Protein 5GVY (pdb70)

Secondary structure (DSSP, 8-state):
---EEEEEEE-S-SEEE--SSPEEEEEEEEEEESSSEEEEEEEEEETTS-EEEEEEES---SEEEEEE--SS--EEEEEEEEEEETTEEEEEEEEEEEETT--EEEEE---SEEEEEEB-TT-EEEEEEEEESSSEEEEEEEEE-/--SEEEEEEE-S-SEEE--SSPEEEEEEEEEEESSSEEEEEEEEEETTS-EEEEEEES---SEEEEEE--SS--EEEEEEEEEEETTEEEEEEEEEEEETT--EEEEE---SEEEEEEB-TT-EEEEEEEEESSSEEEEEEEEE-

Organism: Oryza sativa subsp. indica (NCBI:txid39946)

Solvent-accessible surface area: 11964 Å² total; per-residue (Å²): 229,60,23,0,22,0,5,64,11,21,5,140,37,41,66,77,49,73,20,113,34,66,1,103,77,9,36,4,2,44,2,80,8,42,72,0,0,53,3,1,22,6,33,1,44,2,91,74,52,111,110,60,92,34,41,97,23,19,52,9,138,47,100,48,22,111,0,126,22,16,92,100,37,57,0,45,53,2,15,2,2,22,5,85,19,104,156,80,88,46,3,0,0,25,3,66,2,27,5,62,58,126,62,69,54,102,6,24,71,85,51,47,100,50,3,23,0,30,11,66,76,56,3,18,2,0,0,0,9,4,62,8,42,95,7,2,12,0,2,0,1,19,0,31,24,149,103,15,1,21,0,4,55,10,17,3,137,36,41,68,77,50,73,21,110,36,60,4,105,70,5,40,2,1,36,3,80,9,42,72,0,0,54,3,0,21,8,39,2,43,2,99,73,56,110,109,52,89,32,41,97,22,20,52,9,138,54,96,62,21,84,0,124,20,18,96,102,37,43,0,36,74,2,22,1,1,18,5,84,16,121,140,75,84,46,4,0,0,22,3,75,1,25,5,60,58,124,63,70,56,103,5,23,72,79,62,48,104,52,2,18,0,25,9,59,99,65,1,24,0,1,0,0,10,3,58,8,42,97,7,2,11,0,3,0,1,20,0,42,22

Sequence (290 aa):
MTLVKIGLWGGNGGSAQDISVPPKKLLGVTIYSSDAIRSIAFNYIGVDGQQEYAIGPWGGGEGTSTEIKLGSSEHIKEISGTHGPVYDLADIVTYLKIVTSANNTYEAGVPNGKEFSIPLQDSGHVVGFFGRSGTLIDAIGIYVHPMTLVKIGLWGGNGGSAQDISVPPKKLLGVTIYSSDAIRSIAFNYIGVDGQEYAIGPWGGGEGTSTEIKLGSSEHIKEISGTHGPVYDLADIVTYLKIVTSANNTYEAGVPNGKEFSIPLQDSGHVVGFFGRSGTLIDAIGIYVHP

InterPro domains:
  IPR001229 Jacalin-like lectin domain [PF01419] (6-142)
  IPR001229 Jacalin-like lectin domain [PS51752] (3-145)
  IPR001229 Jacalin-like lectin domain [SM00915] (14-145)
  IPR033734 Jacalin-like lectin domain, plant [cd09612] (14-144)
  IPR036404 Jacalin-like lectin domain superfamily [G3DSA:2.100.10.30] (1-145)
  IPR036404 Jacalin-like lectin domain superfamily [SSF51101] (2-145)

CATH classification: 2.100.10.30

Radius of gyration: 18.93 Å; Cα contacts (8 Å, |Δi|>4): 929; chains: 2; bounding box: 53×40×52 Å

B-factor: mean 20.32, std 7.61, range [10.1, 68.54]

Foldseek 3Di:
DDWDKDDKAFDDDAAWWDDDFAFDAWFKKKWAADQFTAWIWTWGQGPVRDIDTGDRFAQGDHDMWIGGAGDPKFWQKKKFAWADDPNDGTATAKMWTAIPVRDIIIHGDGDHDMDMDGHDDPKGWRDKIAGYDNGGRIIITIIDD/DQKDKDDKAFDDDAAWWDDDFAFDAWFKKKWAADQFTAWIWTWGQGPVRDIDTGDRFAQGDHDMDIGGAGDQKFWQKKKFAWADDDPDGTGTAKMWTAIPVRDITIHGDGDHDMDMDGHDDPKGWRDKIAGYDNGGRIIITIIGD

Nearest PDB structures (foldseek):
  5gvy-assembly1_B  TM=1.002E+00  e=8.093E-27  Oryza sativa Indica Group
  5xfh-assembly1_B  TM=9.943E-01  e=3.671E-25  Oryza sativa Japonica Group
  5xfh-assembly1_A  TM=1.002E+00  e=1.206E-24  Oryza sativa Japonica Group
  7v4z-assembly4_G  TM=9.631E-01  e=3.200E-15  Hordeum vulgare
  1ouw-assembly1_B  TM=7.910E-01  e=4.666E-10  Calystegia sepium

Structure (mmCIF, N/CA/C/O backbone):
data_5GVY
#
_entry.id   5GVY
#
_cell.length_a   48.291
_cell.length_b   58.811
_cell.length_c   51.558
_cell.angle_alpha   90.00
_cell.angle_beta   114.39
_cell.angle_gamma   90.00
#
_symmetry.space_group_name_H-M   'P 1 21 1'
#
loop_
_entity.id
_entity.type
_entity.pdbx_description
1 polymer 'Salt stress-induced protein'
2 non-polymer alpha-D-mannopyranose
3 water water
#
loop_
_atom_site.group_PDB
_atom_site.id
_atom_site.type_symbol
_atom_site.label_atom_id
_atom_site.label_alt_id
_atom_site.label_comp_id
_atom_site.label_asym_id
_atom_site.label_entity_id
_atom_site.label_seq_id
_atom_site.pdbx_PDB_ins_code
_atom_site.Cartn_x
_atom_site.Cartn_y
_atom_site.Cartn_z
_atom_site.occupancy
_atom_site.B_iso_or_equiv
_atom_site.auth_seq_id
_atom_site.auth_comp_id
_atom_site.auth_asym_id
_atom_site.auth_atom_id
_atom_site.pdbx_PDB_model_num
ATOM 1 N N . MET A 1 1 ? 21.912 -5.740 70.623 1.00 40.60 1 MET A N 1
ATOM 2 C CA . MET A 1 1 ? 21.700 -6.950 71.414 1.00 38.48 1 MET A CA 1
ATOM 3 C C . MET A 1 1 ? 22.823 -7.957 71.206 1.00 31.54 1 MET A C 1
ATOM 4 O O . MET A 1 1 ? 23.359 -8.491 72.170 1.00 36.64 1 MET A O 1
ATOM 9 N N . THR A 1 2 ? 23.167 -8.236 69.949 1.00 30.57 2 THR A N 1
ATOM 10 C CA . THR A 1 2 ? 24.266 -9.141 69.630 1.00 23.77 2 THR A CA 1
ATOM 11 C C . THR A 1 2 ? 25.258 -8.414 68.739 1.00 20.76 2 THR A C 1
ATOM 12 O O . THR A 1 2 ? 24.924 -8.029 67.611 1.00 20.90 2 THR A O 1
ATOM 16 N N . LEU A 1 3 ? 26.470 -8.231 69.246 1.00 20.17 3 LEU A N 1
ATOM 17 C CA . LEU A 1 3 ? 27.533 -7.622 68.466 1.00 18.57 3 LEU A CA 1
ATOM 18 C C . LEU A 1 3 ? 28.130 -8.630 67.495 1.00 17.54 3 LEU A C 1
ATOM 19 O O . LEU A 1 3 ? 28.174 -9.833 67.760 1.00 17.58 3 LEU A O 1
ATOM 24 N N . VAL A 1 4 ? 28.584 -8.129 66.357 1.00 14.04 4 VAL A N 1
ATOM 25 C CA . VAL A 1 4 ? 29.351 -8.929 65.414 1.00 12.23 4 VAL A CA 1
ATOM 26 C C . VAL A 1 4 ? 30.823 -8.855 65.800 1.00 13.28 4 VAL A C 1
ATOM 27 O O . VAL A 1 4 ? 31.343 -7.780 66.111 1.00 16.01 4 VAL A O 1
ATOM 31 N N . LYS A 1 5 ? 31.493 -9.998 65.802 1.00 15.07 5 LYS A N 1
ATOM 32 C CA . LYS A 1 5 ? 32.887 -10.088 66.218 1.00 13.03 5 LYS A CA 1
ATOM 33 C C . LYS A 1 5 ? 33.707 -10.551 65.021 1.00 14.28 5 LYS A C 1
ATOM 34 O O . LYS A 1 5 ? 33.454 -11.629 64.471 1.00 14.77 5 LYS A O 1
ATOM 40 N N . ILE A 1 6 ? 34.665 -9.730 64.592 1.00 13.24 6 ILE A N 1
ATOM 41 C CA . ILE A 1 6 ? 35.383 -9.986 63.348 1.00 14.29 6 ILE A CA 1
ATOM 42 C C . ILE A 1 6 ? 36.876 -9.958 63.616 1.00 15.79 6 ILE A C 1
ATOM 43 O O . ILE A 1 6 ? 37.380 -9.024 64.248 1.00 15.52 6 ILE A O 1
ATOM 48 N N . GLY A 1 7 ? 37.583 -10.960 63.102 1.00 13.19 7 GLY A N 1
ATOM 49 C CA . GLY A 1 7 ? 39.015 -11.011 63.261 1.00 12.09 7 GLY A CA 1
ATOM 50 C C . GLY A 1 7 ? 39.413 -12.282 63.973 1.00 16.08 7 GLY A C 1
ATOM 51 O O . GLY A 1 7 ? 38.623 -13.199 64.139 1.00 17.58 7 GLY A O 1
ATOM 52 N N . LEU A 1 8 ? 40.652 -12.350 64.408 1.00 17.17 8 LEU A N 1
ATOM 53 C CA . LEU A 1 8 ? 41.599 -11.254 64.443 1.00 14.69 8 LEU A CA 1
ATOM 54 C C . LEU A 1 8 ? 42.525 -11.288 63.226 1.00 15.23 8 LEU A C 1
ATOM 55 O O . LEU A 1 8 ? 42.595 -12.304 62.536 1.00 18.25 8 LEU A O 1
ATOM 60 N N . TRP A 1 9 ? 43.205 -10.169 62.955 1.00 14.39 9 TRP A N 1
ATOM 61 C CA . TRP A 1 9 ? 44.181 -10.068 61.876 1.00 14.69 9 TRP A CA 1
ATOM 62 C C . TRP A 1 9 ? 45.551 -9.892 62.507 1.00 15.22 9 TRP A C 1
ATOM 63 O O . TRP A 1 9 ? 45.751 -8.974 63.306 1.00 15.16 9 TRP A O 1
ATOM 74 N N . GLY A 1 10 ? 46.476 -10.773 62.167 1.00 14.34 10 GLY A N 1
ATOM 75 C CA . GLY A 1 10 ? 47.826 -10.684 62.670 1.00 16.44 10 GLY A CA 1
ATOM 76 C C . GLY A 1 10 ? 48.330 -12.059 63.048 1.00 16.84 10 GLY A C 1
ATOM 77 O O . GLY A 1 10 ? 47.747 -13.074 62.670 1.00 19.93 10 GLY A O 1
ATOM 78 N N . GLY A 1 11 ? 49.422 -12.086 63.806 1.00 15.77 11 GLY A N 1
ATOM 79 C CA . GLY A 1 11 ? 50.110 -13.321 64.123 1.00 15.30 11 GLY A CA 1
ATOM 80 C C . GLY A 1 11 ? 49.601 -13.996 65.382 1.00 16.30 11 GLY A C 1
ATOM 81 O O . GLY A 1 11 ? 48.607 -13.599 65.991 1.00 18.81 11 GLY A O 1
ATOM 82 N N . ASN A 1 12 ? 50.306 -15.058 65.772 1.00 17.05 12 ASN A N 1
ATOM 83 C CA . ASN A 1 12 ? 49.895 -15.885 66.897 1.00 15.17 12 ASN A CA 1
ATOM 84 C C . ASN A 1 12 ? 50.743 -15.663 68.142 1.00 17.40 12 ASN A C 1
ATOM 85 O O . ASN A 1 12 ? 50.575 -16.390 69.123 1.00 17.44 12 ASN A O 1
ATOM 90 N N . GLY A 1 13 ? 51.646 -14.688 68.128 1.00 15.61 13 GLY A N 1
ATOM 91 C CA . GLY A 1 13 ? 52.434 -14.367 69.299 1.00 16.45 13 GLY A CA 1
ATOM 92 C C . GLY A 1 13 ? 51.609 -13.697 70.385 1.00 17.98 13 GLY A C 1
ATOM 93 O O . GLY A 1 13 ? 50.414 -13.429 70.247 1.00 17.06 13 GLY A O 1
ATOM 94 N N . GLY A 1 14 ? 52.280 -13.423 71.501 1.00 16.58 14 GLY A N 1
ATOM 95 C CA . GLY A 1 14 ? 51.622 -12.748 72.615 1.00 16.46 14 GLY A CA 1
ATOM 96 C C . GLY A 1 14 ? 50.522 -13.597 73.240 1.00 15.55 14 GLY A C 1
ATOM 97 O O . GLY A 1 14 ? 50.477 -14.821 73.091 1.00 16.03 14 GLY A O 1
ATOM 98 N N . SER A 1 15 ? 49.619 -12.917 73.948 1.00 14.45 15 SER A N 1
ATOM 99 C CA . SER A 1 15 ? 48.539 -13.551 74.692 1.00 15.79 15 SER A CA 1
ATOM 100 C C . SER A 1 15 ? 47.197 -12.986 74.254 1.00 15.45 15 SER A C 1
ATOM 101 O O . SER A 1 15 ? 47.089 -11.801 73.924 1.00 15.30 15 SER A O 1
ATOM 104 N N . ALA A 1 16 ? 46.162 -13.827 74.289 1.00 15.28 16 ALA A N 1
ATOM 105 C CA . ALA A 1 16 ? 44.834 -13.366 73.897 1.00 17.03 16 ALA A CA 1
ATOM 106 C C . ALA A 1 16 ? 44.343 -12.264 74.829 1.00 15.43 16 ALA A C 1
ATOM 107 O O . ALA A 1 16 ? 44.477 -12.353 76.055 1.00 15.14 16 ALA A O 1
ATOM 109 N N . GLN A 1 17 ? 43.776 -11.213 74.235 1.00 14.38 17 GLN A N 1
ATOM 110 C CA . GLN A 1 17 ? 43.144 -10.122 74.968 1.00 14.53 17 GLN A CA 1
ATOM 111 C C . GLN A 1 17 ? 41.701 -9.966 74.515 1.00 14.19 17 GLN A C 1
ATOM 112 O O . GLN A 1 17 ? 41.386 -10.134 73.332 1.00 14.47 17 GLN A O 1
ATOM 118 N N . ASP A 1 18 ? 40.827 -9.636 75.458 1.00 12.97 18 ASP A N 1
ATOM 119 C CA . ASP A 1 18 ? 39.414 -9.479 75.150 1.00 14.21 18 ASP A CA 1
ATOM 120 C C . ASP A 1 18 ? 38.770 -8.678 76.267 1.00 15.40 18 ASP A C 1
ATOM 121 O O . ASP A 1 18 ? 39.396 -8.386 77.289 1.00 17.94 18 ASP A O 1
ATOM 126 N N . ILE A 1 19 ? 37.496 -8.349 76.067 1.00 17.09 19 ILE A N 1
ATOM 127 C CA . ILE A 1 19 ? 36.691 -7.658 77.064 1.00 17.39 19 ILE A CA 1
ATOM 128 C C . ILE A 1 19 ? 35.544 -8.563 77.475 1.00 22.21 19 ILE A C 1
ATOM 129 O O . ILE A 1 19 ? 35.019 -9.340 76.668 1.00 25.35 19 ILE A O 1
ATOM 134 N N . SER A 1 20 ? 35.128 -8.444 78.732 1.00 21.26 20 SER A N 1
ATOM 135 C CA . SER A 1 20 ? 34.077 -9.332 79.215 1.00 24.54 20 SER A CA 1
ATOM 136 C C . SER A 1 20 ? 32.688 -8.715 79.161 1.00 18.51 20 SER A C 1
ATOM 137 O O . SER A 1 20 ? 31.711 -9.454 79.021 1.00 23.13 20 SER A O 1
ATOM 140 N N . VAL A 1 21 ? 32.559 -7.396 79.242 1.00 19.79 21 VAL A N 1
ATOM 141 C CA . VAL A 1 21 ? 31.265 -6.726 79.126 1.00 16.95 21 VAL A CA 1
ATOM 142 C C . VAL A 1 21 ? 31.134 -6.186 77.705 1.00 16.93 21 VAL A C 1
ATOM 143 O O . VAL A 1 21 ? 31.958 -5.353 77.293 1.00 16.86 21 VAL A O 1
ATOM 147 N N . PRO A 1 22 ? 30.140 -6.613 76.938 1.00 18.92 22 PRO A N 1
ATOM 148 C CA . PRO A 1 22 ? 29.997 -6.127 75.563 1.00 18.36 22 PRO A CA 1
ATOM 149 C C . PRO A 1 22 ? 29.872 -4.617 75.534 1.00 16.48 22 PRO A C 1
ATOM 150 O O . PRO A 1 22 ? 29.195 -4.021 76.388 1.00 15.53 22 PRO A O 1
ATOM 154 N N . PRO A 1 23 ? 30.537 -3.958 74.592 1.00 19.05 23 PRO A N 1
ATOM 155 C CA . PRO A 1 23 ? 30.390 -2.509 74.474 1.00 17.04 23 PRO A CA 1
ATOM 156 C C . PRO A 1 23 ? 29.049 -2.129 73.869 1.00 16.64 23 PRO A C 1
ATOM 157 O O . PRO A 1 23 ? 28.527 -2.818 72.991 1.00 21.15 23 PRO A O 1
ATOM 161 N N . LYS A 1 24 ? 28.503 -1.014 74.345 1.00 17.80 24 LYS A N 1
ATOM 162 C CA . LYS A 1 24 ? 27.372 -0.369 73.692 1.00 19.11 24 LYS A CA 1
ATOM 163 C C . LYS A 1 24 ? 27.785 0.882 72.935 1.00 18.49 24 LYS A C 1
ATOM 164 O O . LYS A 1 24 ? 27.315 1.112 71.818 1.00 20.43 24 LYS A O 1
ATOM 170 N N . LYS A 1 25 ? 28.667 1.688 73.524 1.00 18.67 25 LYS A N 1
ATOM 171 C CA . LYS A 1 25 ? 29.054 2.977 72.969 1.00 16.57 25 LYS A CA 1
ATOM 172 C C . LYS A 1 25 ? 30.543 3.169 73.188 1.00 17.85 25 LYS A C 1
ATOM 173 O O . LYS A 1 25 ? 31.006 3.172 74.331 1.00 16.88 25 LYS A O 1
ATOM 179 N N . LEU A 1 26 ? 31.288 3.333 72.101 1.00 15.85 26 LEU A N 1
ATOM 180 C CA . LEU A 1 26 ? 32.726 3.532 72.177 1.00 13.31 26 LEU A CA 1
ATOM 181 C C . LEU A 1 26 ? 33.013 5.026 72.305 1.00 15.46 26 LEU A C 1
ATOM 182 O O . LEU A 1 26 ? 32.518 5.835 71.508 1.00 17.48 26 LEU A O 1
ATOM 187 N N . LEU A 1 27 ? 33.799 5.390 73.314 1.00 13.93 27 LEU A N 1
ATOM 188 C CA . LEU A 1 27 ? 34.096 6.793 73.584 1.00 14.22 27 LEU A CA 1
ATOM 189 C C . LEU A 1 27 ? 35.495 7.211 73.155 1.00 14.12 27 LEU A C 1
ATOM 190 O O . LEU A 1 27 ? 35.718 8.390 72.853 1.00 15.78 27 LEU A O 1
ATOM 195 N N . GLY A 1 28 ? 36.452 6.295 73.142 1.00 16.63 28 GLY A N 1
ATOM 196 C CA . GLY A 1 28 ? 37.801 6.672 72.788 1.00 15.69 28 GLY A CA 1
ATOM 197 C C . GLY A 1 28 ? 38.698 5.493 72.499 1.00 16.92 28 GLY A C 1
ATOM 198 O O . GLY A 1 28 ? 38.448 4.378 72.970 1.00 15.05 28 GLY A O 1
ATOM 199 N N . VAL A 1 29 ? 39.724 5.727 71.687 1.00 15.26 29 VAL A N 1
ATOM 200 C CA . VAL A 1 29 ? 40.742 4.728 71.372 1.00 14.90 29 VAL A CA 1
ATOM 201 C C . VAL A 1 29 ? 42.084 5.444 71.417 1.00 14.70 29 VAL A C 1
ATOM 202 O O . VAL A 1 29 ? 42.238 6.519 70.825 1.00 16.34 29 VAL A O 1
ATOM 206 N N . THR A 1 30 ? 43.055 4.858 72.106 1.00 13.91 30 THR A N 1
ATOM 207 C CA . THR A 1 30 ? 44.402 5.409 72.163 1.00 13.27 30 THR A CA 1
ATOM 208 C C . THR A 1 30 ? 45.370 4.356 71.644 1.00 13.58 30 THR A C 1
ATOM 209 O O . THR A 1 30 ? 45.411 3.237 72.164 1.00 16.13 30 THR A O 1
ATOM 213 N N . ILE A 1 31 ? 46.131 4.711 70.617 1.00 14.46 31 ILE A N 1
ATOM 214 C CA . ILE A 1 31 ? 47.097 3.816 69.992 1.00 13.84 31 ILE A CA 1
ATOM 215 C C . ILE A 1 31 ? 48.484 4.427 70.129 1.00 15.03 31 ILE A C 1
ATOM 216 O O . ILE A 1 31 ? 48.648 5.639 69.951 1.00 18.25 31 ILE A O 1
ATOM 221 N N . TYR A 1 32 ? 49.479 3.590 70.430 1.00 13.03 32 TYR A N 1
ATOM 222 C CA . TYR A 1 32 ? 50.883 3.973 70.381 1.00 14.34 32 TYR A CA 1
ATOM 223 C C . TYR A 1 32 ? 51.577 3.160 69.301 1.00 16.11 32 TYR A C 1
ATOM 224 O O . TYR A 1 32 ? 51.308 1.966 69.153 1.00 15.94 32 TYR A O 1
ATOM 233 N N . SER A 1 33 ? 52.463 3.801 68.541 1.00 15.83 33 SER A N 1
ATOM 234 C CA . SER A 1 33 ? 53.057 3.100 67.415 1.00 15.19 33 SER A CA 1
ATOM 235 C C . SER A 1 33 ? 54.439 3.647 67.089 1.00 18.65 33 SER A C 1
ATOM 236 O O . SER A 1 33 ? 54.777 4.801 67.393 1.00 17.95 33 SER A O 1
ATOM 239 N N . SER A 1 34 ? 55.233 2.781 66.459 1.00 14.21 34 SER A N 1
ATOM 240 C CA . SER A 1 34 ? 56.463 3.168 65.778 1.00 21.06 34 SER A CA 1
ATOM 241 C C . SER A 1 34 ? 56.406 2.586 64.373 1.00 20.16 34 SER A C 1
ATOM 242 O O . SER A 1 34 ? 55.529 2.952 63.589 1.00 19.62 34 SER A O 1
ATOM 245 N N . ASP A 1 35 ? 57.313 1.667 64.046 1.00 19.09 35 ASP A N 1
ATOM 246 C CA . ASP A 1 35 ? 57.152 0.898 62.817 1.00 19.68 35 ASP A CA 1
ATOM 247 C C . ASP A 1 35 ? 56.094 -0.187 62.952 1.00 20.53 35 ASP A C 1
ATOM 248 O O . ASP A 1 35 ? 55.783 -0.864 61.965 1.00 22.71 35 ASP A O 1
ATOM 253 N N . ALA A 1 36 ? 55.548 -0.375 64.145 1.00 16.42 36 ALA A N 1
ATOM 254 C CA . ALA A 1 36 ? 54.466 -1.325 64.365 1.00 17.79 36 ALA A CA 1
ATOM 255 C C . ALA A 1 36 ? 53.504 -0.727 65.374 1.00 18.21 36 ALA A C 1
ATOM 256 O O . ALA A 1 36 ? 53.771 0.315 65.976 1.00 14.92 36 ALA A O 1
ATOM 258 N N . ILE A 1 37 ? 52.376 -1.398 65.566 1.00 15.76 37 ILE A N 1
ATOM 259 C CA . ILE A 1 37 ? 51.428 -0.969 66.587 1.00 13.08 37 ILE A CA 1
ATOM 260 C C . ILE A 1 37 ? 51.920 -1.505 67.929 1.00 14.91 37 ILE A C 1
ATOM 261 O O . ILE A 1 37 ? 52.034 -2.724 68.125 1.00 15.85 37 ILE A O 1
ATOM 266 N N . ARG A 1 38 ? 52.248 -0.591 68.843 1.00 14.07 38 ARG A N 1
ATOM 267 C CA . ARG A 1 38 ? 52.883 -0.925 70.115 1.00 13.63 38 ARG A CA 1
ATOM 268 C C . ARG A 1 38 ? 51.904 -1.077 71.265 1.00 17.42 38 ARG A C 1
ATOM 269 O O . ARG A 1 38 ? 52.177 -1.854 72.184 1.00 18.11 38 ARG A O 1
ATOM 277 N N . SER A 1 39 ? 50.785 -0.355 71.257 1.00 14.89 39 SER A N 1
ATOM 278 C CA . SER A 1 39 ? 49.740 -0.605 72.244 1.00 13.12 39 SER A CA 1
ATOM 279 C C . SER A 1 39 ? 48.413 -0.077 71.725 1.00 13.47 39 SER A C 1
ATOM 280 O O . SER A 1 39 ? 48.365 0.793 70.854 1.00 15.85 39 SER A O 1
ATOM 283 N N . ILE A 1 40 ? 47.330 -0.630 72.269 1.00 15.29 40 ILE A N 1
ATOM 284 C CA . ILE A 1 40 ? 45.997 -0.084 72.054 1.00 12.32 40 ILE A CA 1
ATOM 285 C C . ILE A 1 40 ? 45.264 -0.079 73.388 1.00 15.02 40 ILE A C 1
ATOM 286 O O . ILE A 1 40 ? 45.446 -0.973 74.220 1.00 14.63 40 ILE A O 1
ATOM 291 N N . ALA A 1 41 ? 44.466 0.958 73.601 1.00 14.95 41 ALA A N 1
ATOM 292 C CA . ALA A 1 41 ? 43.624 1.086 74.775 1.00 16.58 41 ALA A CA 1
ATOM 293 C C . ALA A 1 41 ? 42.322 1.707 74.304 1.00 15.91 41 ALA A C 1
ATOM 294 O O . ALA A 1 41 ? 42.296 2.407 73.285 1.00 15.54 41 ALA A O 1
ATOM 296 N N . PHE A 1 42 ? 41.238 1.442 75.022 1.00 13.41 42 PHE A N 1
ATOM 297 C CA . PHE A 1 42 ? 39.996 2.074 74.599 1.00 14.64 42 PHE A CA 1
ATOM 298 C C . PHE A 1 42 ? 39.034 2.175 75.771 1.00 14.95 42 PHE A C 1
ATOM 299 O O . PHE A 1 42 ? 39.173 1.493 76.791 1.00 16.08 42 PHE A O 1
ATOM 307 N N . ASN A 1 43 ? 38.065 3.065 75.611 1.00 14.17 43 ASN A N 1
ATOM 308 C CA . ASN A 1 43 ? 37.185 3.470 76.689 1.00 16.07 43 ASN A CA 1
ATOM 309 C C . ASN A 1 43 ? 35.771 3.419 76.146 1.00 15.47 43 ASN A C 1
ATOM 310 O O . ASN A 1 43 ? 35.508 3.952 75.067 1.00 14.48 43 ASN A O 1
ATOM 315 N N . TYR A 1 44 ? 34.871 2.746 76.861 1.00 15.90 44 TYR A N 1
ATOM 316 C CA . TYR A 1 44 ? 33.532 2.564 76.331 1.00 14.10 44 TYR A CA 1
ATOM 317 C C . TYR A 1 44 ? 32.516 2.472 77.458 1.00 17.10 44 TYR A C 1
ATOM 318 O O . TYR A 1 44 ? 32.861 2.252 78.620 1.00 17.08 44 TYR A O 1
ATOM 327 N N . ILE A 1 45 ? 31.252 2.679 77.096 1.00 17.98 45 ILE A N 1
ATOM 328 C CA . ILE A 1 45 ? 30.121 2.419 77.983 1.00 16.95 45 ILE A CA 1
ATOM 329 C C . ILE A 1 45 ? 29.604 1.027 77.662 1.00 17.05 45 ILE A C 1
ATOM 330 O O . ILE A 1 45 ? 29.260 0.736 76.508 1.00 16.54 45 ILE A O 1
ATOM 335 N N . GLY A 1 46 ? 29.553 0.162 78.666 1.00 17.67 46 GLY A N 1
ATOM 336 C CA . GLY A 1 46 ? 29.107 -1.195 78.431 1.00 16.24 46 GLY A CA 1
ATOM 337 C C . GLY A 1 46 ? 27.600 -1.274 78.251 1.00 16.78 46 GLY A C 1
ATOM 338 O O . GLY A 1 46 ? 26.857 -0.323 78.500 1.00 19.86 46 GLY A O 1
ATOM 339 N N . VAL A 1 47 ? 27.143 -2.449 77.804 1.00 17.48 47 VAL A N 1
ATOM 340 C CA . VAL A 1 47 ? 25.707 -2.706 77.730 1.00 20.63 47 VAL A CA 1
ATOM 341 C C . VAL A 1 47 ? 25.067 -2.626 79.106 1.00 23.19 47 VAL A C 1
ATOM 342 O O . VAL A 1 47 ? 23.840 -2.512 79.217 1.00 22.21 47 VAL A O 1
ATOM 346 N N . ASP A 1 48 ? 25.875 -2.684 80.164 1.00 20.95 48 ASP A N 1
ATOM 347 C CA . ASP A 1 48 ? 25.411 -2.540 81.536 1.00 21.18 48 ASP A CA 1
ATOM 348 C C . ASP A 1 48 ? 25.294 -1.085 81.977 1.00 22.60 48 ASP A C 1
ATOM 349 O O . ASP A 1 48 ? 24.866 -0.831 83.108 1.00 21.78 48 ASP A O 1
ATOM 354 N N . GLY A 1 49 ? 25.647 -0.127 81.118 1.00 19.64 49 GLY A N 1
ATOM 355 C CA . GLY A 1 49 ? 25.596 1.278 81.467 1.00 21.99 49 GLY A CA 1
ATOM 356 C C . GLY A 1 49 ? 26.807 1.791 82.210 1.00 22.46 49 GLY A C 1
ATOM 357 O O . GLY A 1 49 ? 26.849 2.984 82.545 1.00 23.18 49 GLY A O 1
ATOM 358 N N A GLN A 1 50 ? 27.792 0.940 82.477 0.50 22.29 50 GLN A N 1
ATOM 359 N N B GLN A 1 50 ? 27.789 0.939 82.483 0.50 22.29 50 GLN A N 1
ATOM 360 C CA A GLN A 1 50 ? 28.993 1.327 83.198 0.50 21.21 50 GLN A CA 1
ATOM 361 C CA B GLN A 1 50 ? 28.995 1.328 83.195 0.50 21.19 50 GLN A CA 1
ATOM 362 C C A GLN A 1 50 ? 30.119 1.655 82.226 0.50 18.75 50 GLN A C 1
ATOM 363 C C B GLN A 1 50 ? 30.108 1.675 82.214 0.50 18.70 50 GLN A C 1
ATOM 364 O O A GLN A 1 50 ? 30.161 1.153 81.101 0.50 19.24 50 GLN A O 1
ATOM 365 O O B GLN A 1 50 ? 30.133 1.209 81.072 0.50 19.27 50 GLN A O 1
ATOM 376 N N . GLU A 1 51 ? 31.044 2.494 82.680 1.00 20.71 51 GLU A N 1
ATOM 377 C CA . GLU A 1 51 ? 32.172 2.901 81.858 1.00 20.93 51 GLU A CA 1
ATOM 378 C C . GLU A 1 51 ? 33.365 1.992 82.107 1.00 21.38 51 GLU A C 1
ATOM 379 O O . GLU A 1 51 ? 33.680 1.668 83.254 1.00 20.57 51 GLU A O 1
ATOM 385 N N . TYR A 1 52 ? 34.034 1.596 81.020 1.00 18.10 52 TYR A N 1
ATOM 386 C CA . TYR A 1 52 ? 35.213 0.744 81.070 1.00 17.72 52 TYR A CA 1
ATOM 387 C C . TYR A 1 52 ? 36.401 1.426 80.401 1.00 17.42 52 TYR A C 1
ATOM 388 O O . TYR A 1 52 ? 36.260 2.052 79.348 1.00 18.11 52 TYR A O 1
ATOM 397 N N . ALA A 1 53 ? 37.569 1.317 81.034 1.00 19.37 53 ALA A N 1
ATOM 398 C CA . ALA A 1 53 ? 38.840 1.754 80.462 1.00 18.96 53 ALA A CA 1
ATOM 399 C C . ALA A 1 53 ? 39.701 0.508 80.285 1.00 17.37 53 ALA A C 1
ATOM 400 O O . ALA A 1 53 ? 40.211 -0.052 81.266 1.00 18.25 53 ALA A O 1
ATOM 402 N N . ILE A 1 54 ? 39.845 0.068 79.037 1.00 15.52 54 ILE A N 1
ATOM 403 C CA . ILE A 1 54 ? 40.492 -1.192 78.701 1.00 13.71 54 ILE A CA 1
ATOM 404 C C . ILE A 1 54 ? 41.917 -0.927 78.241 1.00 14.79 54 ILE A C 1
ATOM 405 O O . ILE A 1 54 ? 42.164 -0.026 77.423 1.00 16.76 54 ILE A O 1
ATOM 410 N N . GLY A 1 55 ? 42.848 -1.739 78.731 1.00 14.53 55 GLY A N 1
ATOM 411 C CA . GLY A 1 55 ? 44.229 -1.670 78.297 1.00 15.57 55 GLY A CA 1
ATOM 412 C C . GLY A 1 55 ? 45.068 -0.726 79.140 1.00 22.64 55 GLY A C 1
ATOM 413 O O . GLY A 1 55 ? 44.644 -0.359 80.228 1.00 24.20 55 GLY A O 1
ATOM 414 N N . PRO A 1 56 ? 46.254 -0.330 78.645 1.00 18.15 56 PRO A N 1
ATOM 415 C CA . PRO A 1 56 ? 46.773 -0.692 77.318 1.00 13.38 56 PRO A CA 1
ATOM 416 C C . PRO A 1 56 ? 47.148 -2.159 77.189 1.00 15.71 56 PRO A C 1
ATOM 417 O O . PRO A 1 56 ? 47.671 -2.771 78.122 1.00 20.82 56 PRO A O 1
ATOM 421 N N . TRP A 1 57 ? 46.823 -2.718 76.032 1.00 14.22 57 TRP A N 1
ATOM 422 C CA . TRP A 1 57 ? 47.387 -3.979 75.587 1.00 15.26 57 TRP A CA 1
ATOM 423 C C . TRP A 1 57 ? 48.656 -3.672 74.810 1.00 16.76 57 TRP A C 1
ATOM 424 O O . TRP A 1 57 ? 48.689 -2.726 74.023 1.00 15.24 57 TRP A O 1
ATOM 435 N N . GLY A 1 58 ? 49.706 -4.452 75.044 1.00 14.92 58 GLY A N 1
ATOM 436 C CA . GLY A 1 58 ? 50.996 -4.163 74.457 1.00 15.95 58 GLY A CA 1
ATOM 437 C C . GLY A 1 58 ? 51.857 -3.297 75.364 1.00 20.87 58 GLY A C 1
ATOM 438 O O . GLY A 1 58 ? 51.415 -2.763 76.384 1.00 22.00 58 GLY A O 1
ATOM 439 N N . GLY A 1 59 ? 53.115 -3.150 74.963 1.00 19.58 59 GLY A N 1
ATOM 440 C CA . GLY A 1 59 ? 54.103 -2.509 75.803 1.00 19.49 59 GLY A CA 1
ATOM 441 C C . GLY A 1 59 ? 54.156 -1.010 75.613 1.00 19.94 59 GLY A C 1
ATOM 442 O O . GLY A 1 59 ? 54.737 -0.292 76.432 1.00 24.15 59 GLY A O 1
ATOM 443 N N . GLY A 1 60 ? 53.562 -0.532 74.529 1.00 17.55 60 GLY A N 1
ATOM 444 C CA . GLY A 1 60 ? 53.488 0.895 74.305 1.00 23.06 60 GLY A CA 1
ATOM 445 C C . GLY A 1 60 ? 54.826 1.514 73.937 1.00 23.85 60 GLY A C 1
ATOM 446 O O . GLY A 1 60 ? 55.721 0.870 73.376 1.00 22.13 60 GLY A O 1
ATOM 447 N N . GLU A 1 61 ? 54.952 2.798 74.286 1.00 26.16 61 GLU A N 1
ATOM 448 C CA . GLU A 1 61 ? 56.017 3.690 73.842 1.00 27.24 61 GLU A CA 1
ATOM 449 C C . GLU A 1 61 ? 55.840 3.954 72.351 1.00 21.24 61 GLU A C 1
ATOM 450 O O . 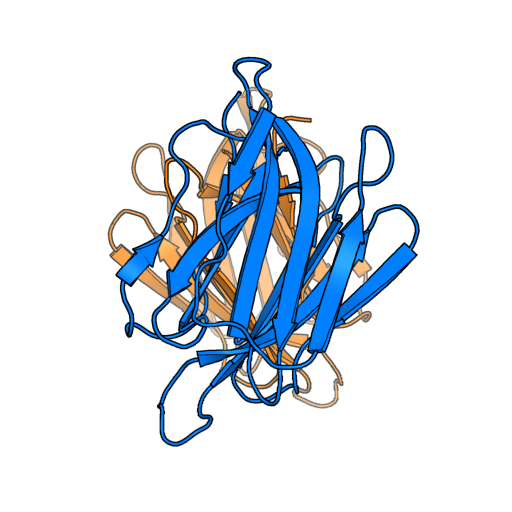GLU A 1 61 ? 54.907 3.427 71.744 1.00 22.71 61 GLU A O 1
ATOM 456 N N . GLY A 1 62 ? 56.668 4.811 71.759 1.00 19.11 62 GLY A N 1
ATOM 457 C CA . GLY A 1 62 ? 56.340 5.359 70.451 1.00 21.57 62 GLY A CA 1
ATOM 458 C C . GLY A 1 62 ? 55.465 6.597 70.560 1.00 21.43 62 GLY A C 1
ATOM 459 O O . GLY A 1 62 ? 55.399 7.254 71.602 1.00 23.28 62 GLY A O 1
ATOM 460 N N . THR A 1 63 ? 54.775 6.916 69.466 1.00 18.64 63 THR A N 1
ATOM 461 C CA . THR A 1 63 ? 53.954 8.121 69.399 1.00 18.33 63 THR A CA 1
ATOM 462 C C . THR A 1 63 ? 52.471 7.775 69.497 1.00 21.94 63 THR A C 1
ATOM 463 O O . THR A 1 63 ? 52.029 6.721 69.032 1.00 17.44 63 THR A O 1
ATOM 467 N N . SER A 1 64 ? 51.698 8.676 70.103 1.00 16.43 64 SER A N 1
ATOM 468 C CA . SER A 1 64 ? 50.297 8.390 70.381 1.00 16.18 64 SER A CA 1
ATOM 469 C C . SER A 1 64 ? 49.379 8.864 69.259 1.00 19.66 64 SER A C 1
ATOM 470 O O . SER A 1 64 ? 49.666 9.829 68.545 1.00 18.94 64 SER A O 1
ATOM 473 N N . THR A 1 65 ? 48.256 8.163 69.122 1.00 17.62 65 THR A N 1
ATOM 474 C CA . THR A 1 65 ? 47.145 8.563 68.268 1.00 16.42 65 THR A CA 1
ATOM 475 C C . THR A 1 65 ? 45.887 8.448 69.109 1.00 16.47 65 THR A C 1
ATOM 476 O O . THR A 1 65 ? 45.542 7.350 69.560 1.00 17.49 65 THR A O 1
ATOM 480 N N . GLU A 1 66 ? 45.226 9.573 69.354 1.00 16.43 66 GLU A N 1
ATOM 481 C CA . GLU A 1 66 ? 44.135 9.634 70.321 1.00 14.66 66 GLU A CA 1
ATOM 482 C C . GLU A 1 66 ? 42.837 9.950 69.586 1.00 17.72 66 GLU A C 1
ATOM 483 O O . GLU A 1 66 ? 42.674 11.042 69.034 1.00 21.49 66 GLU A O 1
ATOM 489 N N . ILE A 1 67 ? 41.929 8.977 69.567 1.00 15.21 67 ILE A N 1
ATOM 490 C CA . ILE A 1 67 ? 40.673 9.041 68.825 1.00 14.73 67 ILE A CA 1
ATOM 491 C C . ILE A 1 67 ? 39.542 9.168 69.831 1.00 16.02 67 ILE A C 1
ATOM 492 O O . ILE A 1 67 ? 39.337 8.267 70.653 1.00 17.74 67 ILE A O 1
ATOM 497 N N . LYS A 1 68 ? 38.801 10.272 69.762 1.00 16.99 68 LYS A N 1
ATOM 498 C CA . LYS A 1 68 ? 37.698 10.548 70.677 1.00 17.90 68 LYS A CA 1
ATOM 499 C C . LYS A 1 68 ? 36.387 10.531 69.907 1.00 15.56 68 LYS A C 1
ATOM 500 O O . LYS A 1 68 ? 36.292 11.115 68.821 1.00 16.20 68 LYS A O 1
ATOM 506 N N . LEU A 1 69 ? 35.378 9.878 70.478 1.00 14.04 69 LEU A N 1
ATOM 507 C CA . LEU A 1 69 ? 34.133 9.587 69.779 1.00 14.64 69 LEU A CA 1
ATOM 508 C C . LEU A 1 69 ? 32.954 9.844 70.711 1.00 13.04 69 LEU A C 1
ATOM 509 O O . LEU A 1 69 ? 33.116 10.268 71.859 1.00 17.46 69 LEU A O 1
ATOM 514 N N . GLY A 1 70 ? 31.749 9.565 70.223 1.00 15.47 70 GLY A N 1
ATOM 515 C CA . GLY A 1 70 ? 30.590 9.731 71.074 1.00 17.55 70 GLY A CA 1
ATOM 516 C C . GLY A 1 70 ? 29.287 9.336 70.419 1.00 15.55 70 GLY A C 1
ATOM 517 O O . GLY A 1 70 ? 29.264 8.524 69.488 1.00 19.64 70 GLY A O 1
ATOM 518 N N . SER A 1 71 ? 28.197 9.937 70.908 1.00 21.88 71 SER A N 1
ATOM 519 C CA . SER A 1 71 ? 26.860 9.572 70.459 1.00 25.43 71 SER A CA 1
ATOM 520 C C . SER A 1 71 ? 26.677 9.792 68.966 1.00 29.12 71 SER A C 1
ATOM 521 O O . SER A 1 71 ? 25.967 9.017 68.315 1.00 27.65 71 SER A O 1
ATOM 524 N N . SER A 1 72 ? 27.298 10.827 68.395 1.00 18.84 72 SER A N 1
ATOM 525 C CA . SER A 1 72 ? 27.109 11.045 66.969 1.00 20.15 72 SER A CA 1
ATOM 526 C C . SER A 1 72 ? 28.310 10.642 66.129 1.00 24.02 72 SER A C 1
ATOM 527 O O . SER A 1 72 ? 28.126 10.252 64.972 1.00 27.12 72 SER A O 1
ATOM 530 N N . GLU A 1 73 ? 29.529 10.694 66.664 1.00 16.64 73 GLU A N 1
ATOM 531 C CA . GLU A 1 73 ? 30.709 10.344 65.881 1.00 14.07 73 GLU A CA 1
ATOM 532 C C . GLU A 1 73 ? 31.102 8.899 66.179 1.00 16.55 73 GLU A C 1
ATOM 533 O O . GLU A 1 73 ? 31.485 8.581 67.311 1.00 17.40 73 GLU A O 1
ATOM 539 N N . HIS A 1 74 ? 31.015 8.043 65.152 1.00 15.16 74 HIS A N 1
ATOM 540 C CA . HIS A 1 74 ? 31.209 6.594 65.205 1.00 13.54 74 HIS A CA 1
ATOM 541 C C . HIS A 1 74 ? 32.386 6.208 64.311 1.00 13.21 74 HIS A C 1
ATOM 542 O O . HIS A 1 74 ? 32.578 6.807 63.244 1.00 15.21 74 HIS A O 1
ATOM 549 N N . ILE A 1 75 ? 33.105 5.140 64.672 1.00 14.07 75 ILE A N 1
ATOM 550 C CA . ILE A 1 75 ? 34.055 4.547 63.730 1.00 15.11 75 ILE A CA 1
ATOM 551 C C . ILE A 1 75 ? 33.279 3.800 62.650 1.00 13.81 75 ILE A C 1
ATOM 552 O O . ILE A 1 75 ? 32.518 2.870 62.940 1.00 14.88 75 ILE A O 1
ATOM 557 N N . LYS A 1 76 ? 33.484 4.196 61.390 1.00 11.66 76 LYS A N 1
ATOM 558 C CA . LYS A 1 76 ? 32.795 3.592 60.263 1.00 12.62 76 LYS A CA 1
ATOM 559 C C . LYS A 1 76 ? 33.697 2.723 59.404 1.00 16.85 76 LYS A C 1
ATOM 560 O O . LYS A 1 76 ? 33.192 1.881 58.658 1.00 16.51 76 LYS A O 1
ATOM 566 N N . GLU A 1 77 ? 35.009 2.900 59.495 1.00 14.47 77 GLU A N 1
ATOM 567 C CA . GLU A 1 77 ? 35.938 2.137 58.679 1.00 14.07 77 GLU A CA 1
ATOM 568 C C . GLU A 1 77 ? 37.223 1.943 59.468 1.00 13.50 77 GLU A C 1
ATOM 569 O O . GLU A 1 77 ? 37.751 2.890 60.050 1.00 15.17 77 GLU A O 1
ATOM 575 N N . ILE A 1 78 ? 37.701 0.705 59.525 1.00 14.62 78 ILE A N 1
ATOM 576 C CA . ILE A 1 78 ? 39.011 0.412 60.088 1.00 14.37 78 ILE A CA 1
ATOM 577 C C . ILE A 1 78 ? 39.732 -0.510 59.119 1.00 14.83 78 ILE A C 1
ATOM 578 O O . ILE A 1 78 ? 39.121 -1.422 58.549 1.00 14.50 78 ILE A O 1
ATOM 583 N N . SER A 1 79 ? 41.017 -0.242 58.898 1.00 13.56 79 SER A N 1
ATOM 584 C CA . SER A 1 79 ? 41.834 -1.074 58.024 1.00 12.76 79 SER A CA 1
ATOM 585 C C . SER A 1 79 ? 43.255 -1.088 58.570 1.00 14.83 79 SER A C 1
ATOM 586 O O . SER A 1 79 ? 43.582 -0.383 59.528 1.00 14.25 79 SER A O 1
ATOM 589 N N . GLY A 1 80 ? 44.095 -1.922 57.974 1.00 12.30 80 GLY A N 1
ATOM 590 C CA . GLY A 1 80 ? 45.486 -1.922 58.382 1.00 14.53 80 GLY A CA 1
ATOM 591 C C . GLY A 1 80 ? 46.278 -2.968 57.638 1.00 16.29 80 GLY A C 1
ATOM 592 O O . GLY A 1 80 ? 45.828 -3.522 56.630 1.00 15.35 80 GLY A O 1
ATOM 593 N N . THR A 1 81 ? 47.492 -3.202 58.138 1.00 15.36 81 THR A N 1
ATOM 594 C CA . THR A 1 81 ? 48.356 -4.263 57.642 1.00 14.10 81 THR A CA 1
ATOM 595 C C . THR A 1 81 ? 48.946 -5.031 58.812 1.00 15.77 81 THR A C 1
ATOM 596 O O . THR A 1 81 ? 49.029 -4.529 59.936 1.00 15.11 81 THR A O 1
ATOM 600 N N . HIS A 1 82 ? 49.365 -6.262 58.533 1.00 16.69 82 HIS A N 1
ATOM 601 C CA . HIS A 1 82 ? 50.126 -7.038 59.499 1.00 13.44 82 HIS A CA 1
ATOM 602 C C . HIS A 1 82 ? 51.220 -7.797 58.766 1.00 15.37 82 HIS A C 1
ATOM 603 O O . HIS A 1 82 ? 51.009 -8.295 57.654 1.00 18.66 82 HIS A O 1
ATOM 610 N N . GLY A 1 83 ? 52.397 -7.864 59.380 1.00 15.36 83 GLY A N 1
ATOM 611 C CA . GLY A 1 83 ? 53.527 -8.503 58.744 1.00 19.10 83 GLY A CA 1
ATOM 612 C C . GLY A 1 83 ? 54.787 -8.416 59.576 1.00 18.84 83 GLY A C 1
ATOM 613 O O . GLY A 1 83 ? 54.750 -8.106 60.767 1.00 16.14 83 GLY A O 1
ATOM 614 N N . PRO A 1 84 ? 55.934 -8.673 58.951 1.00 22.60 84 PRO A N 1
ATOM 615 C CA . PRO A 1 84 ? 57.185 -8.771 59.710 1.00 18.73 84 PRO A CA 1
ATOM 616 C C . PRO A 1 84 ? 57.773 -7.412 60.051 1.00 22.50 84 PRO A C 1
ATOM 617 O O . PRO A 1 84 ? 57.824 -6.498 59.222 1.00 24.22 84 PRO A O 1
ATOM 621 N N . VAL A 1 85 ? 58.239 -7.300 61.294 1.00 18.66 85 VAL A N 1
ATOM 622 C CA . VAL A 1 85 ? 58.850 -6.082 61.798 1.00 23.03 85 VAL A CA 1
ATOM 623 C C . VAL A 1 85 ? 59.629 -6.464 63.048 1.00 24.99 85 VAL A C 1
ATOM 624 O O . VAL A 1 85 ? 59.265 -7.409 63.749 1.00 25.15 85 VAL A O 1
ATOM 628 N N . TYR A 1 86 ? 60.732 -5.752 63.304 1.00 23.91 86 TYR A N 1
ATOM 629 C CA . TYR A 1 86 ? 61.519 -5.916 64.537 1.00 26.89 86 TYR A CA 1
ATOM 630 C C . TYR A 1 86 ? 61.882 -7.379 64.798 1.00 27.83 86 TYR A C 1
ATOM 631 O O . TYR A 1 86 ? 61.853 -7.853 65.937 1.00 33.75 86 TYR A O 1
ATOM 640 N N . ASP A 1 87 ? 62.207 -8.107 63.729 1.00 25.65 87 ASP A N 1
ATOM 641 C CA . ASP A 1 87 ? 62.606 -9.516 63.781 1.00 25.27 87 ASP A CA 1
ATOM 642 C C . ASP A 1 87 ? 61.503 -10.432 64.309 1.00 28.33 87 ASP A C 1
ATOM 643 O O . ASP A 1 87 ? 61.785 -11.539 64.779 1.00 29.98 87 ASP A O 1
ATOM 648 N N . LEU A 1 88 ? 60.249 -9.999 64.212 1.00 23.85 88 LEU A N 1
ATOM 649 C CA . LEU A 1 88 ? 59.076 -10.816 64.489 1.00 19.72 88 LEU A CA 1
ATOM 650 C C . LEU A 1 88 ? 58.313 -11.056 63.189 1.00 16.94 88 LEU A C 1
ATOM 651 O O . LEU A 1 88 ? 58.321 -10.217 62.285 1.00 20.79 88 LEU A O 1
ATOM 656 N N . ALA A 1 89 ? 57.648 -12.210 63.093 1.00 20.45 89 ALA A N 1
ATOM 657 C CA . ALA A 1 89 ? 57.167 -12.638 61.783 1.00 19.55 89 ALA A CA 1
ATOM 658 C C . ALA A 1 89 ? 55.857 -11.980 61.361 1.00 21.60 89 ALA A C 1
ATOM 659 O O . ALA A 1 89 ? 55.660 -11.744 60.161 1.00 20.75 89 ALA A O 1
ATOM 661 N N . ASP A 1 90 ? 54.949 -11.692 62.301 1.00 20.20 90 ASP A N 1
ATOM 662 C CA . ASP A 1 90 ? 53.588 -11.295 61.921 1.00 15.81 90 ASP A CA 1
ATOM 663 C C . ASP A 1 90 ? 52.990 -10.455 63.049 1.00 16.51 90 ASP A C 1
ATOM 664 O O . ASP A 1 90 ? 52.440 -11.002 64.006 1.00 16.54 90 ASP A O 1
ATOM 669 N N . ILE A 1 91 ? 53.071 -9.127 62.903 1.00 13.20 91 ILE A N 1
ATOM 670 C CA . ILE A 1 91 ? 52.635 -8.161 63.906 1.00 18.16 91 ILE A CA 1
ATOM 671 C C . ILE A 1 91 ? 51.707 -7.169 63.219 1.00 14.46 91 ILE A C 1
ATOM 672 O O . ILE A 1 91 ? 51.854 -6.909 62.024 1.00 14.95 91 ILE A O 1
ATOM 677 N N . VAL A 1 92 ? 50.747 -6.604 63.957 1.00 15.04 92 VAL A N 1
ATOM 678 C CA . VAL A 1 92 ? 49.980 -5.509 63.366 1.00 16.15 92 VAL A CA 1
ATOM 679 C C . VAL A 1 92 ? 50.909 -4.319 63.177 1.00 13.94 92 VAL A C 1
ATOM 680 O O . VAL A 1 92 ? 51.469 -3.791 64.143 1.00 15.85 92 VAL A O 1
ATOM 684 N N . THR A 1 93 ? 51.088 -3.903 61.925 1.00 12.60 93 THR A N 1
ATOM 685 C CA . THR A 1 93 ? 52.084 -2.896 61.590 1.00 12.73 93 THR A CA 1
ATOM 686 C C . THR A 1 93 ? 51.490 -1.518 61.327 1.00 16.79 93 THR A C 1
ATOM 687 O O . THR A 1 93 ? 52.217 -0.522 61.432 1.00 17.66 93 THR A O 1
ATOM 691 N N . TYR A 1 94 ? 50.193 -1.432 61.030 1.00 15.36 94 TYR A N 1
ATOM 692 C CA . TYR A 1 94 ? 49.586 -0.171 60.628 1.00 13.82 94 TYR A CA 1
ATOM 693 C C . TYR A 1 94 ? 48.083 -0.278 60.821 1.00 15.60 94 TYR A C 1
ATOM 694 O O . TYR A 1 94 ? 47.506 -1.350 60.626 1.00 14.36 94 TYR A O 1
ATOM 703 N N . LEU A 1 95 ? 47.468 0.829 61.232 1.00 14.94 95 LEU A N 1
ATOM 704 C CA . LEU A 1 95 ? 46.027 0.931 61.410 1.00 12.87 95 LEU A CA 1
ATOM 705 C C . LEU A 1 95 ? 45.568 2.269 60.864 1.00 14.45 95 LEU A C 1
ATOM 706 O O . LEU A 1 95 ? 46.233 3.293 61.058 1.00 15.01 95 LEU A O 1
ATOM 711 N N . LYS A 1 96 ? 44.427 2.247 60.187 1.00 13.61 96 LYS A N 1
ATOM 712 C CA . LYS A 1 96 ? 43.764 3.455 59.722 1.00 13.32 96 LYS A CA 1
ATOM 713 C C . LYS A 1 96 ? 42.304 3.383 60.138 1.00 14.52 96 LYS A C 1
ATOM 714 O O . LYS A 1 96 ? 41.606 2.410 59.818 1.00 14.33 96 LYS A O 1
ATOM 720 N N . ILE A 1 97 ? 41.849 4.405 60.854 1.00 12.68 97 ILE A N 1
ATOM 721 C CA . ILE A 1 97 ? 40.480 4.497 61.350 1.00 11.73 97 ILE A CA 1
ATOM 722 C C . ILE A 1 97 ? 39.819 5.754 60.790 1.00 14.51 97 ILE A C 1
ATOM 723 O O . ILE A 1 97 ? 40.405 6.841 60.848 1.00 15.14 97 ILE A O 1
ATOM 728 N N . VAL A 1 98 ? 38.600 5.605 60.257 1.00 14.82 98 VAL A N 1
ATOM 729 C CA . VAL A 1 98 ? 37.818 6.712 59.703 1.00 13.59 98 VAL A CA 1
ATOM 730 C C . VAL A 1 98 ? 36.468 6.767 60.417 1.00 11.76 98 VAL A C 1
ATOM 731 O O . VAL A 1 98 ? 35.770 5.751 60.514 1.00 13.67 98 VAL A O 1
ATOM 735 N N . THR A 1 99 ? 36.100 7.950 60.911 1.00 13.96 99 THR A N 1
ATOM 736 C CA . THR A 1 99 ? 34.836 8.139 61.615 1.00 13.64 99 THR A CA 1
ATOM 737 C C . THR A 1 99 ? 33.759 8.713 60.699 1.00 14.32 99 THR A C 1
ATOM 738 O O . THR A 1 99 ? 34.015 9.162 59.574 1.00 14.70 99 THR A O 1
ATOM 742 N N . SER A 1 100 ? 32.530 8.708 61.225 1.00 15.62 100 SER A N 1
ATOM 743 C CA . SER A 1 100 ? 31.386 9.271 60.520 1.00 15.08 100 SER A CA 1
ATOM 744 C C . SER A 1 100 ? 31.541 10.762 60.259 1.00 17.14 100 SER A C 1
ATOM 745 O O . SER A 1 100 ? 30.824 11.303 59.410 1.00 18.00 100 SER A O 1
ATOM 748 N N . ALA A 1 101 ? 32.447 11.431 60.965 1.00 14.87 101 ALA A N 1
ATOM 749 C CA . ALA A 1 101 ? 32.720 12.846 60.738 1.00 14.56 101 ALA A CA 1
ATOM 750 C C . ALA A 1 101 ? 33.838 13.074 59.726 1.00 14.76 101 ALA A C 1
ATOM 751 O O . ALA A 1 101 ? 34.291 14.216 59.568 1.00 15.77 101 ALA A O 1
ATOM 753 N N . ASN A 1 102 ? 34.286 12.018 59.036 1.00 15.58 102 ASN A N 1
ATOM 754 C CA . ASN A 1 102 ? 35.412 12.104 58.107 1.00 15.96 102 ASN A CA 1
ATOM 755 C C . ASN A 1 102 ? 36.676 12.575 58.819 1.00 15.90 102 ASN A C 1
ATOM 756 O O . ASN A 1 102 ? 37.492 13.309 58.253 1.00 19.42 102 ASN A O 1
ATOM 761 N N . ASN A 1 103 ? 36.840 12.187 60.084 1.00 14.48 103 ASN A N 1
ATOM 762 C CA . ASN A 1 103 ? 38.127 12.313 60.750 1.00 15.99 103 ASN A CA 1
ATOM 763 C C . ASN A 1 103 ? 38.892 11.019 60.536 1.00 16.24 103 ASN A C 1
ATOM 764 O O . ASN A 1 103 ? 38.380 9.939 60.839 1.00 16.41 103 ASN A O 1
ATOM 769 N N . THR A 1 104 ? 40.103 11.132 60.000 1.00 16.43 104 THR A N 1
ATOM 770 C CA . THR A 1 104 ? 40.947 9.981 59.703 1.00 16.26 104 THR A CA 1
ATOM 771 C C . THR A 1 104 ? 42.144 9.954 60.641 1.00 17.68 104 THR A C 1
ATOM 772 O O . THR A 1 104 ? 42.793 10.986 60.853 1.00 17.95 104 THR A O 1
ATOM 776 N N . TYR A 1 105 ? 42.433 8.774 61.194 1.00 12.73 105 TYR A N 1
ATOM 777 C CA . TYR A 1 105 ? 43.560 8.591 62.094 1.00 14.17 105 TYR A CA 1
ATOM 778 C C . TYR A 1 105 ? 44.406 7.440 61.581 1.00 14.85 105 TYR A C 1
ATOM 779 O O . TYR A 1 105 ? 43.871 6.414 61.149 1.00 17.45 105 TYR A O 1
ATOM 788 N N . GLU A 1 106 ? 45.727 7.611 61.618 1.00 15.77 106 GLU A N 1
ATOM 789 C CA . GLU A 1 106 ? 46.636 6.574 61.153 1.00 15.03 106 GLU A CA 1
ATOM 790 C C . GLU A 1 106 ? 47.735 6.351 62.178 1.00 19.58 106 GLU A C 1
ATOM 791 O O . GLU A 1 106 ? 48.190 7.289 62.838 1.00 20.65 106 GLU A O 1
ATOM 797 N N . ALA A 1 107 ? 48.164 5.099 62.300 1.00 16.13 107 ALA A N 1
ATOM 798 C CA . ALA A 1 107 ? 49.248 4.737 63.203 1.00 15.28 107 ALA A CA 1
ATOM 799 C C . ALA A 1 107 ? 50.084 3.643 62.558 1.00 13.59 107 ALA A C 1
ATOM 800 O O . ALA A 1 107 ? 49.549 2.766 61.884 1.00 14.65 107 ALA A O 1
ATOM 802 N N . GLY A 1 108 ? 51.400 3.720 62.742 1.00 17.05 108 GLY A N 1
ATOM 803 C CA . GLY A 1 108 ? 52.301 2.722 62.201 1.00 14.49 108 GLY A CA 1
ATOM 804 C C . GLY A 1 108 ? 52.726 3.012 60.774 1.00 15.48 108 GLY A C 1
ATOM 805 O O . GLY A 1 108 ? 52.625 4.134 60.262 1.00 18.75 108 GLY A O 1
ATOM 806 N N . VAL A 1 109 ? 53.209 1.960 60.119 1.00 16.21 109 VAL A N 1
ATOM 807 C CA . VAL A 1 109 ? 53.793 2.045 58.781 1.00 18.03 109 VAL A CA 1
ATOM 808 C C . VAL A 1 109 ? 53.256 0.880 57.959 1.00 17.12 109 VAL A C 1
ATOM 809 O O . VAL A 1 109 ? 53.520 -0.283 58.303 1.00 18.11 109 VAL A O 1
ATOM 813 N N . PRO A 1 110 ? 52.498 1.136 56.892 1.00 18.41 110 PRO A N 1
ATOM 814 C CA . PRO A 1 110 ? 51.952 0.038 56.082 1.00 18.22 110 PRO A CA 1
ATOM 815 C C . PRO A 1 110 ? 53.034 -0.946 55.661 1.00 19.80 110 PRO A C 1
ATOM 816 O O . PRO A 1 110 ? 54.071 -0.565 55.107 1.00 20.82 110 PRO A O 1
ATOM 820 N N . ASN A 1 111 ? 52.791 -2.225 55.945 1.00 16.54 111 ASN A N 1
ATOM 821 C CA . ASN A 1 111 ? 53.796 -3.265 55.784 1.00 18.82 111 ASN A CA 1
ATOM 822 C C . ASN A 1 111 ? 53.146 -4.624 55.970 1.00 18.58 111 ASN A C 1
ATOM 823 O O . ASN A 1 111 ? 52.801 -4.997 57.096 1.00 17.95 111 ASN A O 1
ATOM 828 N N . GLY A 1 112 ? 52.946 -5.358 54.874 1.00 15.85 112 GLY A N 1
ATOM 829 C CA . GLY A 1 112 ? 52.469 -6.727 54.936 1.00 17.14 112 GLY A CA 1
ATOM 830 C C . GLY A 1 112 ? 51.114 -6.890 54.256 1.00 18.83 112 GLY A C 1
ATOM 831 O O . GLY A 1 112 ? 50.846 -6.302 53.201 1.00 22.68 112 GLY A O 1
ATOM 832 N N . LYS A 1 113 ? 50.272 -7.720 54.854 1.00 16.55 113 LYS A N 1
ATOM 833 C CA . LYS A 1 113 ? 48.990 -8.109 54.286 1.00 16.18 113 LYS A CA 1
ATOM 834 C C . LYS A 1 113 ? 47.894 -7.134 54.716 1.00 16.16 113 LYS A C 1
ATOM 835 O O . LYS A 1 113 ? 47.854 -6.706 55.873 1.00 16.93 113 LYS A O 1
ATOM 841 N N . GLU A 1 114 ? 46.993 -6.814 53.785 1.00 16.62 114 GLU A N 1
ATOM 842 C CA . GLU A 1 114 ? 45.924 -5.855 54.035 1.00 18.94 114 GLU A CA 1
ATOM 843 C C . GLU A 1 114 ? 44.753 -6.508 54.760 1.00 17.26 114 GLU A C 1
ATOM 844 O O . GLU A 1 114 ? 44.447 -7.688 54.569 1.00 17.63 114 GLU A O 1
ATOM 850 N N . PHE A 1 115 ? 44.058 -5.701 55.557 1.00 14.15 115 PHE A N 1
ATOM 851 C CA . PHE A 1 115 ? 42.705 -6.018 55.975 1.00 14.56 115 PHE A CA 1
ATOM 852 C C . PHE A 1 115 ? 41.932 -4.715 56.036 1.00 13.94 115 PHE A C 1
ATOM 853 O O . PHE A 1 115 ? 42.525 -3.646 56.205 1.00 14.62 115 PHE A O 1
ATOM 861 N N . SER A 1 116 ? 40.611 -4.804 55.869 1.00 14.69 116 SER A N 1
ATOM 862 C CA . SER A 1 116 ? 39.794 -3.593 55.855 1.00 14.47 116 SER A CA 1
ATOM 863 C C . SER A 1 116 ? 38.329 -3.948 56.075 1.00 14.75 116 SER A C 1
ATOM 864 O O . SER A 1 116 ? 37.826 -4.934 55.524 1.00 15.54 116 SER A O 1
ATOM 867 N N . ILE A 1 117 ? 37.663 -3.137 56.888 1.00 12.11 117 ILE A N 1
ATOM 868 C CA . ILE A 1 117 ? 36.265 -3.325 57.267 1.00 11.93 117 ILE A CA 1
ATOM 869 C C . ILE A 1 117 ? 35.554 -1.995 57.065 1.00 12.69 117 ILE A C 1
ATOM 870 O O . ILE A 1 117 ? 35.501 -1.184 58.001 1.00 15.24 117 ILE A O 1
ATOM 875 N N . PRO A 1 118 ? 35.034 -1.717 55.876 1.00 13.57 118 PRO A N 1
ATOM 876 C CA . PRO A 1 118 ? 34.227 -0.506 55.669 1.00 13.51 118 PRO A CA 1
ATOM 877 C C . PRO A 1 118 ? 32.756 -0.778 55.915 1.00 12.95 118 PRO A C 1
ATOM 878 O O . PRO A 1 118 ? 32.155 -1.610 55.228 1.00 15.01 118 PRO A O 1
ATOM 882 N N . LEU A 1 119 ? 32.166 -0.096 56.890 1.00 12.15 119 LEU A N 1
ATOM 883 C CA . LEU A 1 119 ? 30.822 -0.415 57.358 1.00 13.27 119 LEU A CA 1
ATOM 884 C C . LEU A 1 119 ? 29.804 0.524 56.733 1.00 17.35 119 LEU A C 1
ATOM 885 O O . LEU A 1 119 ? 30.012 1.746 56.685 1.00 18.95 119 LEU A O 1
ATOM 890 N N . GLN A 1 120 ? 28.701 -0.045 56.269 1.00 16.85 120 GLN A N 1
ATOM 891 C CA . GLN A 1 120 ? 27.601 0.721 55.711 1.00 16.89 120 GLN A CA 1
ATOM 892 C C . GLN A 1 120 ? 26.400 0.685 56.657 1.00 16.00 120 GLN A C 1
ATOM 893 O O . GLN A 1 120 ? 26.473 0.158 57.774 1.00 15.50 120 GLN A O 1
ATOM 899 N N . ASP A 1 121 ? 25.284 1.264 56.208 1.00 14.64 121 ASP A N 1
ATOM 900 C CA . ASP A 1 121 ? 24.048 1.333 57.003 1.00 16.05 121 ASP A CA 1
ATOM 901 C C . ASP A 1 121 ? 24.416 1.893 58.379 1.00 17.60 121 ASP A C 1
ATOM 902 O O . ASP A 1 121 ? 25.191 2.855 58.450 1.00 16.77 121 ASP A O 1
ATOM 907 N N . SER A 1 122 ? 23.938 1.316 59.479 1.00 14.84 122 SER A N 1
ATOM 908 C CA . SER A 1 122 ? 24.168 1.888 60.800 1.00 16.18 122 SER A CA 1
ATOM 909 C C . SER A 1 122 ? 25.332 1.231 61.543 1.00 17.54 122 SER A C 1
ATOM 910 O O . SER A 1 122 ? 25.599 1.586 62.698 1.00 15.81 122 SER A O 1
ATOM 913 N N . GLY A 1 123 ? 26.054 0.323 60.892 1.00 17.03 123 GLY A N 1
ATOM 914 C CA . GLY A 1 123 ? 27.118 -0.402 61.570 1.00 12.30 123 GLY A CA 1
ATOM 915 C C . GLY A 1 123 ? 28.276 0.501 61.963 1.00 14.19 123 GLY A C 1
ATOM 916 O O . GLY A 1 123 ? 28.631 1.447 61.253 1.00 15.25 123 GLY A O 1
ATOM 917 N N . HIS A 1 124 ? 28.867 0.199 63.119 1.00 11.72 124 HIS A N 1
ATOM 918 C CA . HIS A 1 124 ? 30.011 0.952 63.618 1.00 14.13 124 HIS A CA 1
ATOM 919 C C . HIS A 1 124 ? 30.815 0.086 64.579 1.00 15.70 124 HIS A C 1
ATOM 920 O O . HIS A 1 124 ? 30.287 -0.839 65.200 1.00 13.36 124 HIS A O 1
ATOM 927 N N . VAL A 1 125 ? 32.109 0.379 64.664 1.00 13.80 125 VAL A N 1
ATOM 928 C CA . VAL A 1 125 ? 32.998 -0.339 65.570 1.00 13.37 125 VAL A CA 1
ATOM 929 C C . VAL A 1 125 ? 32.805 0.204 66.980 1.00 15.79 125 VAL A C 1
ATOM 930 O O . VAL A 1 125 ? 32.838 1.423 67.191 1.00 14.89 125 VAL A O 1
ATOM 934 N N . VAL A 1 126 ? 32.635 -0.696 67.948 1.00 12.78 126 VAL A N 1
ATOM 935 C CA . VAL A 1 126 ? 32.437 -0.308 69.341 1.00 15.66 126 VAL A CA 1
ATOM 936 C C . VAL A 1 126 ? 33.470 -0.900 70.288 1.00 14.84 126 VAL A C 1
ATOM 937 O O . VAL A 1 126 ? 33.461 -0.546 71.475 1.00 14.20 126 VAL A O 1
ATOM 941 N N . GLY A 1 127 ? 34.355 -1.782 69.831 1.00 14.97 127 GLY A N 1
ATOM 942 C CA . GLY A 1 127 ? 35.339 -2.347 70.737 1.00 15.38 127 GLY A CA 1
ATOM 943 C C . GLY A 1 127 ? 36.327 -3.214 69.988 1.00 14.11 127 GLY A C 1
ATOM 944 O O . GLY A 1 127 ? 36.258 -3.359 68.766 1.00 12.99 127 GLY A O 1
ATOM 945 N N . PHE A 1 128 ? 37.258 -3.789 70.751 1.00 14.21 128 PHE A N 1
ATOM 946 C CA . PHE A 1 128 ? 38.379 -4.531 70.186 1.00 13.97 128 PHE A CA 1
ATOM 947 C C . PHE A 1 128 ? 38.672 -5.772 71.013 1.00 13.89 128 PHE A C 1
ATOM 948 O O . PHE A 1 128 ? 38.277 -5.886 72.175 1.00 14.29 128 PHE A O 1
ATOM 956 N N . PHE A 1 129 ? 39.385 -6.698 70.373 1.00 15.77 129 PHE A N 1
ATOM 957 C CA . PHE A 1 129 ? 40.048 -7.825 71.015 1.00 15.21 129 PHE A CA 1
ATOM 958 C C . PHE A 1 129 ? 41.337 -8.054 70.241 1.00 13.72 129 PHE A C 1
ATOM 959 O O . PHE A 1 129 ? 41.608 -7.366 69.257 1.00 14.12 129 PHE A O 1
ATOM 967 N N . GLY A 1 130 ? 42.150 -9.013 70.671 1.00 12.38 130 GLY A N 1
ATOM 968 C CA . GLY A 1 130 ? 43.346 -9.296 69.888 1.00 13.59 130 GLY A CA 1
ATOM 969 C C . GLY A 1 130 ? 44.351 -10.127 70.650 1.00 14.40 130 GLY A C 1
ATOM 970 O O . GLY A 1 130 ? 43.986 -10.949 71.493 1.00 15.80 130 GLY A O 1
ATOM 971 N N . ARG A 1 131 ? 45.630 -9.901 70.332 1.00 13.30 131 ARG A N 1
ATOM 972 C CA . ARG A 1 131 ? 46.754 -10.566 70.975 1.00 12.62 131 ARG A CA 1
ATOM 973 C C . ARG A 1 131 ? 47.849 -9.543 71.198 1.00 15.39 131 ARG A C 1
ATOM 974 O O . ARG A 1 131 ? 48.114 -8.719 70.321 1.00 15.48 131 ARG A O 1
ATOM 982 N N . SER A 1 132 ? 48.493 -9.595 72.362 1.00 14.44 132 SER A N 1
ATOM 983 C CA . SER A 1 132 ? 49.533 -8.616 72.630 1.00 15.84 132 SER A CA 1
ATOM 984 C C . SER A 1 132 ? 50.652 -9.224 73.459 1.00 14.69 132 SER A C 1
ATOM 985 O O . SER A 1 132 ? 50.435 -10.131 74.272 1.00 15.59 132 SER A O 1
ATOM 988 N N . GLY A 1 133 ? 51.854 -8.697 73.238 1.00 15.22 133 GLY A N 1
ATOM 989 C CA . GLY A 1 133 ? 53.014 -8.940 74.072 1.00 17.54 133 GLY A CA 1
ATOM 990 C C . GLY A 1 133 ? 53.705 -7.617 74.324 1.00 18.02 133 GLY A C 1
ATOM 991 O O . GLY A 1 133 ? 53.165 -6.756 75.023 1.00 20.37 133 GLY A O 1
ATOM 992 N N . THR A 1 134 ? 54.897 -7.442 73.746 1.00 16.77 134 THR A N 1
ATOM 993 C CA . THR A 1 134 ? 55.492 -6.116 73.678 1.00 17.27 134 THR A CA 1
ATOM 994 C C . THR A 1 134 ? 54.776 -5.247 72.658 1.00 17.28 134 THR A C 1
ATOM 995 O O . THR A 1 134 ? 54.769 -4.016 72.785 1.00 17.14 134 THR A O 1
ATOM 999 N N . LEU A 1 135 ? 54.172 -5.863 71.645 1.00 17.39 135 LEU A N 1
ATOM 1000 C CA . LEU A 1 135 ? 53.490 -5.157 70.569 1.00 14.99 135 LEU A CA 1
ATOM 1001 C C . LEU A 1 135 ? 52.076 -5.711 70.438 1.00 16.19 135 LEU A C 1
ATOM 1002 O O . LEU A 1 135 ? 51.669 -6.608 71.172 1.00 14.39 135 LEU A O 1
ATOM 1007 N N . ILE A 1 136 ? 51.314 -5.180 69.486 1.00 14.95 136 ILE A N 1
ATOM 1008 C CA . ILE A 1 136 ? 49.995 -5.732 69.179 1.00 13.73 136 ILE A CA 1
ATOM 1009 C C . ILE A 1 136 ? 50.203 -6.797 68.104 1.00 14.05 136 ILE A C 1
ATOM 1010 O O . ILE A 1 136 ? 50.336 -6.486 66.920 1.00 14.30 136 ILE A O 1
ATOM 1015 N N . ASP A 1 137 ? 50.269 -8.064 68.534 1.00 13.06 137 ASP A N 1
ATOM 1016 C CA . ASP A 1 137 ? 50.448 -9.170 67.595 1.00 15.17 137 ASP A CA 1
ATOM 1017 C C . ASP A 1 137 ? 49.273 -9.309 66.643 1.00 16.32 137 ASP A C 1
ATOM 1018 O O . ASP A 1 137 ? 49.456 -9.700 65.483 1.00 15.04 137 ASP A O 1
ATOM 1023 N N . ALA A 1 138 ? 48.064 -9.022 67.111 1.00 15.51 138 ALA A N 1
ATOM 1024 C CA . ALA A 1 138 ? 46.897 -9.222 66.265 1.00 13.38 138 ALA A CA 1
ATOM 1025 C C . ALA A 1 138 ? 45.756 -8.401 66.829 1.00 13.21 138 ALA A C 1
ATOM 1026 O O . ALA A 1 138 ? 45.741 -8.091 68.019 1.00 13.90 138 ALA A O 1
ATOM 1028 N N . ILE A 1 139 ? 44.811 -8.032 65.970 1.00 13.28 139 ILE A N 1
ATOM 1029 C CA . ILE A 1 139 ? 43.730 -7.148 66.389 1.00 10.79 139 ILE A CA 1
ATOM 1030 C C . ILE A 1 139 ? 42.429 -7.620 65.761 1.00 14.32 139 ILE A C 1
ATOM 1031 O O . ILE A 1 139 ? 42.412 -8.097 64.621 1.00 16.20 139 ILE A O 1
ATOM 1036 N N . GLY A 1 140 ? 41.336 -7.473 66.515 1.00 13.26 140 GLY A N 1
ATOM 1037 C CA . GLY A 1 140 ? 40.011 -7.741 66.001 1.00 16.02 140 GLY A CA 1
ATOM 1038 C C . GLY A 1 140 ? 39.037 -6.709 66.530 1.00 13.48 140 GLY A C 1
ATOM 1039 O O . GLY A 1 140 ? 39.388 -5.884 67.384 1.00 12.85 140 GLY A O 1
ATOM 1040 N N . ILE A 1 141 ? 37.803 -6.754 66.014 1.00 13.32 141 ILE A N 1
ATOM 1041 C CA . ILE A 1 141 ? 36.832 -5.702 66.299 1.00 13.11 141 ILE A CA 1
ATOM 1042 C C . ILE A 1 141 ? 35.478 -6.285 66.692 1.00 13.97 141 ILE A C 1
ATOM 1043 O O . ILE A 1 141 ? 35.102 -7.387 66.283 1.00 13.34 141 ILE A O 1
ATOM 1048 N N . TYR A 1 142 ? 34.744 -5.510 67.492 1.00 12.84 142 TYR A N 1
ATOM 1049 C CA . TYR A 1 142 ? 33.327 -5.707 67.765 1.00 11.66 142 TYR A CA 1
ATOM 1050 C C . TYR A 1 142 ? 32.544 -4.655 67.003 1.00 12.38 142 TYR A C 1
ATOM 1051 O O . TYR A 1 142 ? 32.888 -3.469 67.056 1.00 14.67 142 TYR A O 1
ATOM 1060 N N . VAL A 1 143 ? 31.480 -5.080 66.333 1.00 12.42 143 VAL A N 1
ATOM 1061 C CA . VAL A 1 143 ? 30.712 -4.212 65.456 1.00 14.82 143 VAL A CA 1
ATOM 1062 C C . VAL A 1 143 ? 29.279 -4.192 65.953 1.00 16.01 143 VAL A C 1
ATOM 1063 O O . VAL A 1 143 ? 28.656 -5.250 66.119 1.00 14.31 143 VAL A O 1
ATOM 1067 N N . HIS A 1 144 ? 28.774 -2.999 66.223 1.00 11.71 144 HIS A N 1
ATOM 1068 C CA . HIS A 1 144 ? 27.378 -2.750 66.559 1.00 12.86 144 HIS A CA 1
ATOM 1069 C C . HIS A 1 144 ? 26.591 -2.583 65.275 1.00 17.11 144 HIS A C 1
ATOM 1070 O O . HIS A 1 144 ? 26.961 -1.752 64.443 1.00 13.93 144 HIS A O 1
ATOM 1077 N N . PRO A 1 145 ? 25.536 -3.367 65.048 1.00 13.63 145 PRO A N 1
ATOM 1078 C CA . PRO A 1 145 ? 24.782 -3.178 63.803 1.00 13.81 145 PRO A CA 1
ATOM 1079 C C . PRO A 1 145 ? 24.091 -1.807 63.701 1.00 17.76 145 PRO A C 1
ATOM 1080 O O . PRO A 1 145 ? 23.825 -1.211 64.754 1.00 17.78 145 PRO A O 1
ATOM 1084 N N . MET B 1 1 ? 17.977 -1.484 61.925 1.00 36.25 1 MET B N 1
ATOM 1085 C CA . MET B 1 1 ? 18.764 -2.271 60.973 1.00 34.52 1 MET B CA 1
ATOM 1086 C C . MET B 1 1 ? 19.414 -3.454 61.663 1.00 34.32 1 MET B C 1
ATOM 1087 O O . MET B 1 1 ? 20.206 -3.284 62.588 1.00 35.39 1 MET B O 1
ATOM 1092 N N . THR B 1 2 ? 19.095 -4.657 61.191 1.00 24.92 2 THR B N 1
ATOM 1093 C CA . THR B 1 2 ? 19.478 -5.877 61.883 1.00 22.69 2 THR B CA 1
ATOM 1094 C C . THR B 1 2 ? 20.738 -6.520 61.325 1.00 23.61 2 THR B C 1
ATOM 1095 O O . THR B 1 2 ? 21.475 -7.164 62.079 1.00 28.25 2 THR B O 1
ATOM 1099 N N . LEU B 1 3 ? 21.009 -6.355 60.035 1.00 18.62 3 LEU B N 1
ATOM 1100 C CA . LEU B 1 3 ? 22.188 -6.935 59.414 1.00 15.51 3 LEU B CA 1
ATOM 1101 C C . LEU B 1 3 ? 23.323 -5.925 59.380 1.00 17.87 3 LEU B C 1
ATOM 1102 O O . LEU B 1 3 ? 23.104 -4.715 59.279 1.00 19.39 3 LEU B O 1
ATOM 1107 N N . VAL B 1 4 ? 24.540 -6.438 59.453 1.00 15.73 4 VAL B N 1
ATOM 1108 C CA . VAL B 1 4 ? 25.738 -5.633 59.253 1.00 14.71 4 VAL B CA 1
ATOM 1109 C C . VAL B 1 4 ? 26.135 -5.723 57.787 1.00 14.78 4 VAL B C 1
ATOM 1110 O O . VAL B 1 4 ? 26.174 -6.810 57.200 1.00 17.66 4 VAL B O 1
ATOM 1114 N N . LYS B 1 5 ? 26.420 -4.581 57.190 1.00 15.10 5 LYS B N 1
ATOM 1115 C CA . LYS B 1 5 ? 26.726 -4.492 55.770 1.00 15.58 5 LYS B CA 1
ATOM 1116 C C . LYS B 1 5 ? 28.172 -4.031 55.644 1.00 15.67 5 LYS B C 1
ATOM 1117 O O . LYS B 1 5 ? 28.526 -2.958 56.143 1.00 14.41 5 LYS B O 1
ATOM 1123 N N . ILE B 1 6 ? 29.018 -4.858 55.028 1.00 12.94 6 ILE B N 1
ATOM 1124 C CA . ILE B 1 6 ? 30.454 -4.610 55.000 1.00 12.49 6 ILE B CA 1
ATOM 1125 C C . ILE B 1 6 ? 30.948 -4.653 53.564 1.00 17.69 6 ILE B C 1
ATOM 1126 O O . ILE B 1 6 ? 30.637 -5.592 52.819 1.00 15.99 6 ILE B O 1
ATOM 1131 N N . GLY B 1 7 ? 31.774 -3.680 53.201 1.00 14.92 7 GLY B N 1
ATOM 1132 C CA . GLY B 1 7 ? 32.353 -3.648 51.877 1.00 14.09 7 GLY B CA 1
ATOM 1133 C C . GLY B 1 7 ? 31.926 -2.390 51.157 1.00 16.59 7 GLY B C 1
ATOM 1134 O O . GLY B 1 7 ? 31.435 -1.443 51.758 1.00 17.48 7 GLY B O 1
ATOM 1135 N N . LEU B 1 8 ? 32.100 -2.355 49.853 1.00 14.92 8 LEU B N 1
ATOM 1136 C CA . LEU B 1 8 ? 32.620 -3.435 49.035 1.00 15.01 8 LEU B CA 1
ATOM 1137 C C . LEU B 1 8 ? 34.149 -3.392 48.897 1.00 16.47 8 LEU B C 1
ATOM 1138 O O . LEU B 1 8 ? 34.777 -2.385 49.232 1.00 16.55 8 LEU B O 1
ATOM 1143 N N . TRP B 1 9 ? 34.731 -4.489 48.402 1.00 14.31 9 TRP B N 1
ATOM 1144 C CA . TRP B 1 9 ? 36.151 -4.576 48.093 1.00 12.81 9 TRP B CA 1
ATOM 1145 C C . TRP B 1 9 ? 36.283 -4.756 46.592 1.00 14.92 9 TRP B C 1
ATOM 1146 O O . TRP B 1 9 ? 35.673 -5.664 46.023 1.00 15.44 9 TRP B O 1
ATOM 1157 N N . GLY B 1 10 ? 37.041 -3.881 45.953 1.00 14.88 10 GLY B N 1
ATOM 1158 C CA . GLY B 1 10 ? 37.287 -3.973 44.531 1.00 16.30 10 GLY B CA 1
ATOM 1159 C C . GLY B 1 10 ? 37.218 -2.602 43.901 1.00 16.37 10 GLY B C 1
ATOM 1160 O O . GLY B 1 10 ? 37.263 -1.585 44.591 1.00 16.78 10 GLY B O 1
ATOM 1161 N N . GLY B 1 11 ? 37.080 -2.561 42.577 1.00 14.24 11 GLY B N 1
ATOM 1162 C CA . GLY B 1 11 ? 37.150 -1.312 41.843 1.00 16.00 11 GLY B CA 1
ATOM 1163 C C . GLY B 1 11 ? 35.807 -0.631 41.647 1.00 17.16 11 GLY B C 1
ATOM 1164 O O . GLY B 1 11 ? 34.778 -1.029 42.193 1.00 16.25 11 GLY B O 1
ATOM 1165 N N . ASN B 1 12 ? 35.829 0.425 40.830 1.00 17.56 12 ASN B N 1
ATOM 1166 C CA . ASN B 1 12 ? 34.652 1.260 40.634 1.00 18.23 12 ASN B CA 1
ATOM 1167 C C . ASN B 1 12 ? 34.017 1.067 39.265 1.00 17.44 12 ASN B C 1
ATOM 1168 O O . ASN B 1 12 ? 33.084 1.798 38.923 1.00 17.23 12 ASN B O 1
ATOM 1173 N N . GLY B 1 13 ? 34.479 0.087 38.489 1.00 16.97 13 GLY B N 1
ATOM 1174 C CA . GLY B 1 13 ? 33.858 -0.246 37.226 1.00 17.53 13 GLY B CA 1
ATOM 1175 C C . GLY B 1 13 ? 32.511 -0.928 37.405 1.00 15.81 13 GLY B C 1
ATOM 1176 O O . GLY B 1 13 ? 32.034 -1.182 38.513 1.00 15.10 13 GLY B O 1
ATOM 1177 N N . GLY B 1 14 ? 31.892 -1.235 36.275 1.00 16.61 14 GLY B N 1
ATOM 1178 C CA . GLY B 1 14 ? 30.606 -1.910 36.300 1.00 16.24 14 GLY B CA 1
ATOM 1179 C C . GLY B 1 14 ? 29.504 -1.038 36.887 1.00 14.31 14 GLY B C 1
ATOM 1180 O O . GLY B 1 14 ? 29.589 0.188 36.922 1.00 16.97 14 GLY B O 1
ATOM 1181 N N . SER B 1 15 ? 28.446 -1.707 37.350 1.00 14.38 15 SER B N 1
ATOM 1182 C CA . SER B 1 15 ? 27.261 -1.057 37.894 1.00 14.73 15 SER B CA 1
ATOM 1183 C C . SER B 1 15 ? 26.968 -1.615 39.276 1.00 13.54 15 SER B C 1
ATOM 1184 O O . SER B 1 15 ? 27.200 -2.796 39.532 1.00 14.67 15 SER B O 1
ATOM 1187 N N . ALA B 1 16 ? 26.446 -0.768 40.163 1.00 12.87 16 ALA B N 1
ATOM 1188 C CA . ALA B 1 16 ? 26.104 -1.233 41.506 1.00 16.84 16 ALA B CA 1
ATOM 1189 C C . ALA B 1 16 ? 25.031 -2.322 41.468 1.00 14.93 16 ALA B C 1
ATOM 1190 O O . ALA B 1 16 ? 24.057 -2.235 40.714 1.00 14.64 16 ALA B O 1
ATOM 1192 N N . GLN B 1 17 ? 25.218 -3.358 42.298 1.00 14.37 17 GLN B N 1
ATOM 1193 C CA . GLN B 1 17 ? 24.255 -4.437 42.481 1.00 15.95 17 GLN B CA 1
ATOM 1194 C C . GLN B 1 17 ? 23.925 -4.576 43.961 1.00 12.74 17 GLN B C 1
ATOM 1195 O O . GLN B 1 17 ? 24.802 -4.414 44.819 1.00 14.01 17 GLN B O 1
ATOM 1201 N N . ASP B 1 18 ? 22.669 -4.887 44.264 1.00 13.77 18 ASP B N 1
ATOM 1202 C CA . ASP B 1 18 ? 22.249 -5.047 45.653 1.00 13.96 18 ASP B CA 1
ATOM 1203 C C . ASP B 1 18 ? 20.947 -5.838 45.689 1.00 14.77 18 ASP B C 1
ATOM 1204 O O . ASP B 1 18 ? 20.374 -6.184 44.651 1.00 19.55 18 ASP B O 1
ATOM 1209 N N . ILE B 1 19 ? 20.499 -6.144 46.904 1.00 17.58 19 ILE B N 1
ATOM 1210 C CA . ILE B 1 19 ? 19.249 -6.852 47.149 1.00 16.71 19 ILE B CA 1
ATOM 1211 C C . ILE B 1 19 ? 18.337 -5.956 47.978 1.00 19.88 19 ILE B C 1
ATOM 1212 O O . ILE B 1 19 ? 18.800 -5.109 48.749 1.00 20.65 19 ILE B O 1
ATOM 1217 N N . SER B 1 20 ? 17.028 -6.131 47.810 1.00 18.70 20 SER B N 1
ATOM 1218 C CA . SER B 1 20 ? 16.097 -5.240 48.493 1.00 23.16 20 SER B CA 1
ATOM 1219 C C . SER B 1 20 ? 15.470 -5.854 49.734 1.00 20.53 20 SER B C 1
ATOM 1220 O O . SER B 1 20 ? 15.217 -5.128 50.697 1.00 23.57 20 SER B O 1
ATOM 1223 N N . VAL B 1 21 ? 15.223 -7.160 49.755 1.00 18.06 21 VAL B N 1
ATOM 1224 C CA . VAL B 1 21 ? 14.666 -7.828 50.926 1.00 19.55 21 VAL B CA 1
ATOM 1225 C C . VAL B 1 21 ? 15.824 -8.361 51.766 1.00 20.23 21 VAL B C 1
ATOM 1226 O O . VAL B 1 21 ? 16.617 -9.170 51.261 1.00 19.70 21 VAL B O 1
ATOM 1230 N N . PRO B 1 22 ? 15.959 -7.944 53.020 1.00 19.63 22 PRO B N 1
ATOM 1231 C CA . PRO B 1 22 ? 17.056 -8.436 53.858 1.00 19.15 22 PRO B CA 1
ATOM 1232 C C . PRO B 1 22 ? 17.017 -9.948 53.978 1.00 20.89 22 PRO B C 1
ATOM 1233 O O . PRO B 1 22 ? 15.946 -10.543 54.171 1.00 19.39 22 PRO B O 1
ATOM 1237 N N . PRO B 1 23 ? 18.161 -10.607 53.837 1.00 18.12 23 PRO B N 1
ATOM 1238 C CA . PRO B 1 23 ? 18.190 -12.061 53.993 1.00 16.97 23 PRO B CA 1
ATOM 1239 C C . PRO B 1 23 ? 18.032 -12.472 55.443 1.00 14.62 23 PRO B C 1
ATOM 1240 O O . PRO B 1 23 ? 18.538 -11.815 56.356 1.00 18.64 23 PRO B O 1
ATOM 1244 N N . LYS B 1 24 ? 17.347 -13.590 55.643 1.00 17.53 24 LYS B N 1
ATOM 1245 C CA . LYS B 1 24 ? 17.345 -14.262 56.932 1.00 20.01 24 LYS B CA 1
ATOM 1246 C C . LYS B 1 24 ? 18.251 -15.479 56.939 1.00 22.06 24 LYS B C 1
ATOM 1247 O O . LYS B 1 24 ? 18.973 -15.709 57.915 1.00 19.83 24 LYS B O 1
ATOM 1253 N N . LYS B 1 25 ? 18.234 -16.257 55.859 1.00 16.96 25 LYS B N 1
ATOM 1254 C CA . LYS B 1 25 ? 18.926 -17.537 55.797 1.00 17.58 25 LYS B CA 1
ATOM 1255 C C . LYS B 1 25 ? 19.485 -17.710 54.394 1.00 17.75 25 LYS B C 1
ATOM 1256 O O . LYS B 1 25 ? 18.727 -17.698 53.424 1.00 17.31 25 LYS B O 1
ATOM 1262 N N . LEU B 1 26 ? 20.796 -17.892 54.285 1.00 16.65 26 LEU B N 1
ATOM 1263 C CA . LEU B 1 26 ? 21.432 -18.100 52.989 1.00 13.38 26 LEU B CA 1
ATOM 1264 C C . LEU B 1 26 ? 21.461 -19.594 52.660 1.00 14.67 26 LEU B C 1
ATOM 1265 O O . LEU B 1 26 ? 21.905 -20.409 53.475 1.00 16.41 26 LEU B O 1
ATOM 1270 N N . LEU B 1 27 ? 20.976 -19.945 51.471 1.00 13.57 27 LEU B N 1
ATOM 1271 C CA . LEU B 1 27 ? 20.878 -21.346 51.065 1.00 13.54 27 LEU B CA 1
ATOM 1272 C C . LEU B 1 27 ? 21.954 -21.772 50.075 1.00 15.53 27 LEU B C 1
ATOM 1273 O O . LEU B 1 27 ? 22.325 -22.954 50.056 1.00 16.80 27 LEU B O 1
ATOM 1278 N N . GLY B 1 28 ? 22.445 -20.871 49.231 1.00 15.24 28 GLY B N 1
ATOM 1279 C CA . GLY B 1 28 ? 23.436 -21.279 48.253 1.00 15.27 28 GLY B CA 1
ATOM 1280 C C . GLY B 1 28 ? 24.111 -20.094 47.606 1.00 15.89 28 GLY B C 1
ATOM 1281 O O . GLY B 1 28 ? 23.586 -18.979 47.605 1.00 15.09 28 GLY B O 1
ATOM 1282 N N . VAL B 1 29 ? 25.312 -20.347 47.095 1.00 15.29 29 VAL B N 1
ATOM 1283 C CA . VAL B 1 29 ? 26.095 -19.358 46.357 1.00 16.53 29 VAL B CA 1
ATOM 1284 C C . VAL B 1 29 ? 26.707 -20.079 45.164 1.00 16.77 29 VAL B C 1
ATOM 1285 O O . VAL B 1 29 ? 27.251 -21.179 45.315 1.00 19.41 29 VAL B O 1
ATOM 1289 N N . THR B 1 30 ? 26.618 -19.474 43.981 1.00 15.42 30 THR B N 1
ATOM 1290 C CA . THR B 1 30 ? 27.265 -20.008 42.790 1.00 14.28 30 THR B CA 1
ATOM 1291 C C . THR B 1 30 ? 28.212 -18.951 42.248 1.00 15.37 30 THR B C 1
ATOM 1292 O O . THR B 1 30 ? 27.790 -17.827 41.964 1.00 15.48 30 THR B O 1
ATOM 1296 N N . ILE B 1 31 ? 29.482 -19.314 42.108 1.00 15.71 31 ILE B N 1
ATOM 1297 C CA . ILE B 1 31 ? 30.519 -18.431 41.588 1.00 14.33 31 ILE B CA 1
ATOM 1298 C C . ILE B 1 31 ? 31.067 -19.038 40.304 1.00 13.43 31 ILE B C 1
ATOM 1299 O O . ILE B 1 31 ? 31.276 -20.251 40.229 1.00 16.24 31 ILE B O 1
ATOM 1304 N N . TYR B 1 32 ? 31.316 -18.192 39.300 1.00 13.37 32 TYR B N 1
ATOM 1305 C CA . TYR B 1 32 ? 32.067 -18.577 38.113 1.00 11.72 32 TYR B CA 1
ATOM 1306 C C . TYR B 1 32 ? 33.354 -17.771 38.067 1.00 14.44 32 TYR B C 1
ATOM 1307 O O . TYR B 1 32 ? 33.351 -16.580 38.390 1.00 16.67 32 TYR B O 1
ATOM 1316 N N . SER B 1 33 ? 34.453 -18.413 37.665 1.00 15.53 33 SER B N 1
ATOM 1317 C CA . SER B 1 33 ? 35.745 -17.744 37.732 1.00 11.83 33 SER B CA 1
ATOM 1318 C C . SER B 1 33 ? 36.703 -18.284 36.678 1.00 16.32 33 SER B C 1
ATOM 1319 O O . SER B 1 33 ? 36.570 -19.412 36.188 1.00 19.60 33 SER B O 1
ATOM 1322 N N . SER B 1 34 ? 37.677 -17.437 36.341 1.00 15.02 34 SER B N 1
ATOM 1323 C CA . SER B 1 34 ? 38.875 -17.800 35.596 1.00 20.78 34 SER B CA 1
ATOM 1324 C C . SER B 1 34 ? 40.083 -17.236 36.338 1.00 18.06 34 SER B C 1
ATOM 1325 O O . SER B 1 34 ? 40.362 -17.624 37.479 1.00 18.13 34 SER B O 1
ATOM 1328 N N . ASP B 1 35 ? 40.801 -16.299 35.724 1.00 20.33 35 ASP B N 1
ATOM 1329 C CA . ASP B 1 35 ? 41.780 -15.522 36.475 1.00 22.61 35 ASP B CA 1
ATOM 1330 C C . ASP B 1 35 ? 41.124 -14.468 37.358 1.00 20.61 35 ASP B C 1
ATOM 1331 O O . ASP B 1 35 ? 41.808 -13.829 38.166 1.00 21.65 35 ASP B O 1
ATOM 1336 N N . ALA B 1 36 ? 39.817 -14.285 37.234 1.00 17.31 36 ALA B N 1
ATOM 1337 C CA . ALA B 1 36 ? 39.086 -13.337 38.054 1.00 17.48 36 ALA B CA 1
ATOM 1338 C C . ALA B 1 36 ? 37.719 -13.927 38.351 1.00 16.53 36 ALA B C 1
ATOM 1339 O O . ALA B 1 36 ? 37.325 -14.944 37.781 1.00 16.30 36 ALA B O 1
ATOM 1341 N N . ILE B 1 37 ? 36.993 -13.275 39.250 1.00 14.39 37 ILE B N 1
ATOM 1342 C CA . ILE B 1 37 ? 35.618 -13.673 39.536 1.00 15.98 37 ILE B CA 1
ATOM 1343 C C . ILE B 1 37 ? 34.724 -13.121 38.426 1.00 14.23 37 ILE B C 1
ATOM 1344 O O . ILE B 1 37 ? 34.643 -11.903 38.218 1.00 15.31 37 ILE B O 1
ATOM 1349 N N . ARG B 1 38 ? 34.077 -14.028 37.690 1.00 12.80 38 ARG B N 1
ATOM 1350 C CA . ARG B 1 38 ? 33.300 -13.689 36.504 1.00 13.56 38 ARG B CA 1
ATOM 1351 C C . ARG B 1 38 ? 31.812 -13.566 36.771 1.00 15.76 38 ARG B C 1
ATOM 1352 O O . ARG B 1 38 ? 31.123 -12.845 36.044 1.00 15.47 38 ARG B O 1
ATOM 1360 N N . SER B 1 39 ? 31.288 -14.257 37.780 1.00 14.17 39 SER B N 1
ATOM 1361 C CA . SER B 1 39 ? 29.909 -14.013 38.179 1.00 13.70 39 SER B CA 1
ATOM 1362 C C . SER B 1 39 ? 29.693 -14.530 39.594 1.00 12.80 39 SER B C 1
ATOM 1363 O O . SER B 1 39 ? 30.419 -15.400 40.074 1.00 15.95 39 SER B O 1
ATOM 1366 N N . ILE B 1 40 ? 28.680 -13.973 40.257 1.00 14.32 40 ILE B N 1
ATOM 1367 C CA . ILE B 1 40 ? 28.186 -14.519 41.517 1.00 12.48 40 ILE B CA 1
ATOM 1368 C C . ILE B 1 40 ? 26.663 -14.513 41.478 1.00 15.31 40 ILE B C 1
ATOM 1369 O O . ILE B 1 40 ? 26.042 -13.622 40.890 1.00 14.11 40 ILE B O 1
ATOM 1374 N N . ALA B 1 41 ? 26.069 -15.551 42.055 1.00 13.43 41 ALA B N 1
ATOM 1375 C CA . ALA B 1 41 ? 24.632 -15.672 42.219 1.00 13.99 41 ALA B CA 1
ATOM 1376 C C . ALA B 1 41 ? 24.393 -16.341 43.563 1.00 14.86 41 ALA B C 1
ATOM 1377 O O . ALA B 1 41 ? 25.250 -17.075 44.062 1.00 15.64 41 ALA B O 1
ATOM 1379 N N . PHE B 1 42 ? 23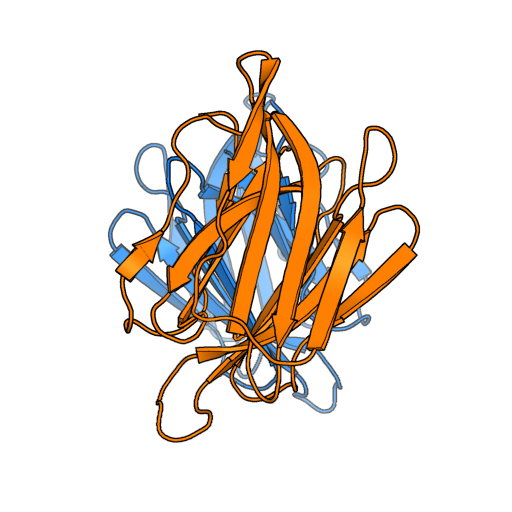.229 -16.095 44.152 1.00 14.32 42 PHE B N 1
ATOM 1380 C CA . PHE B 1 42 ? 22.961 -16.709 45.442 1.00 14.34 42 PHE B CA 1
ATOM 1381 C C . PHE B 1 42 ? 21.463 -16.753 45.666 1.00 14.96 42 PHE B C 1
ATOM 1382 O O . PHE B 1 42 ? 20.700 -16.010 45.043 1.00 15.15 42 PHE B O 1
ATOM 1390 N N . ASN B 1 43 ? 21.042 -17.662 46.539 1.00 14.05 43 ASN B N 1
ATOM 1391 C CA . ASN B 1 43 ? 19.631 -17.768 46.857 1.00 15.90 43 ASN B CA 1
ATOM 1392 C C . ASN B 1 43 ? 19.470 -17.839 48.361 1.00 17.46 43 ASN B C 1
ATOM 1393 O O . ASN B 1 43 ? 20.282 -18.456 49.061 1.00 13.32 43 ASN B O 1
ATOM 1398 N N . TYR B 1 44 ? 18.431 -17.169 48.851 1.00 16.05 44 TYR B N 1
ATOM 1399 C CA . TYR B 1 44 ? 18.239 -17.017 50.278 1.00 15.08 44 TYR B CA 1
ATOM 1400 C C . TYR B 1 44 ? 16.754 -16.949 50.587 1.00 18.30 44 TYR B C 1
ATOM 1401 O O . TYR B 1 44 ? 15.926 -16.676 49.716 1.00 15.85 44 TYR B O 1
ATOM 1410 N N . ILE B 1 45 ? 16.426 -17.234 51.841 1.00 18.89 45 ILE B N 1
ATOM 1411 C CA . ILE B 1 45 ? 15.096 -16.965 52.367 1.00 16.81 45 ILE B CA 1
ATOM 1412 C C . ILE B 1 45 ? 15.131 -15.578 52.982 1.00 17.71 45 ILE B C 1
ATOM 1413 O O . ILE B 1 45 ? 15.956 -15.296 53.858 1.00 15.58 45 ILE B O 1
ATOM 1418 N N . GLY B 1 46 ? 14.248 -14.707 52.528 1.00 19.18 46 GLY B N 1
ATOM 1419 C CA . GLY B 1 46 ? 14.211 -13.374 53.072 1.00 17.53 46 GLY B CA 1
ATOM 1420 C C . GLY B 1 46 ? 13.596 -13.346 54.457 1.00 17.57 46 GLY B C 1
ATOM 1421 O O . GLY B 1 46 ? 13.048 -14.325 54.965 1.00 19.64 46 GLY B O 1
ATOM 1422 N N . VAL B 1 47 ? 13.717 -12.175 55.081 1.00 20.05 47 VAL B N 1
ATOM 1423 C CA . VAL B 1 47 ? 13.076 -11.929 56.357 1.00 21.21 47 VAL B CA 1
ATOM 1424 C C . VAL B 1 47 ? 11.561 -12.015 56.224 1.00 23.10 47 VAL B C 1
ATOM 1425 O O . VAL B 1 47 ? 10.861 -12.264 57.212 1.00 22.49 47 VAL B O 1
ATOM 1429 N N . ASP B 1 48 ? 11.040 -11.872 55.004 1.00 21.72 48 ASP B N 1
ATOM 1430 C CA . ASP B 1 48 ? 9.622 -12.048 54.708 1.00 22.83 48 ASP B CA 1
ATOM 1431 C C . ASP B 1 48 ? 9.222 -13.509 54.537 1.00 22.47 48 ASP B C 1
ATOM 1432 O O . ASP B 1 48 ? 8.050 -13.787 54.256 1.00 25.12 48 ASP B O 1
ATOM 1437 N N . GLY B 1 49 ? 10.157 -14.446 54.681 1.00 21.79 49 GLY B N 1
ATOM 1438 C CA . GLY B 1 49 ? 9.856 -15.850 54.503 1.00 21.15 49 GLY B CA 1
ATOM 1439 C C . GLY B 1 49 ? 9.855 -16.344 53.070 1.00 20.98 49 GLY B C 1
ATOM 1440 O O . GLY B 1 49 ? 9.650 -17.543 52.854 1.00 25.10 49 GLY B O 1
ATOM 1441 N N . GLN B 1 50 ? 10.079 -15.473 52.088 1.00 22.51 50 GLN B N 1
ATOM 1442 C CA . GLN B 1 50 ? 10.079 -15.861 50.682 1.00 21.29 50 GLN B CA 1
ATOM 1443 C C . GLN B 1 50 ? 11.487 -16.212 50.216 1.00 19.69 50 GLN B C 1
ATOM 1444 O O . GLN B 1 50 ? 12.476 -15.674 50.714 1.00 21.13 50 GLN B O 1
ATOM 1450 N N . GLU B 1 51 ? 11.569 -17.094 49.222 1.00 21.10 51 GLU B N 1
ATOM 1451 C CA . GLU B 1 51 ? 12.854 -17.437 48.630 1.00 17.25 51 GLU B CA 1
ATOM 1452 C C . GLU B 1 51 ? 13.186 -16.471 47.500 1.00 20.10 51 GLU B C 1
ATOM 1453 O O . GLU B 1 51 ? 12.331 -16.142 46.670 1.00 20.56 51 GLU B O 1
ATOM 1459 N N . TYR B 1 52 ? 14.439 -16.017 47.476 1.00 16.29 52 TYR B N 1
ATOM 1460 C CA . TYR B 1 52 ? 14.942 -15.149 46.423 1.00 17.84 52 TYR B CA 1
ATOM 1461 C C . TYR B 1 52 ? 16.122 -15.804 45.727 1.00 18.85 52 TYR B C 1
ATOM 1462 O O . TYR B 1 52 ? 16.981 -16.400 46.378 1.00 20.31 52 TYR B O 1
ATOM 1471 N N . ALA B 1 53 ? 16.146 -15.703 44.400 1.00 17.88 53 ALA B N 1
ATOM 1472 C CA . ALA B 1 53 ? 17.249 -16.192 43.580 1.00 16.20 53 ALA B CA 1
ATOM 1473 C C . ALA B 1 53 ? 17.873 -14.975 42.912 1.00 18.40 53 ALA B C 1
ATOM 1474 O O . ALA B 1 53 ? 17.276 -14.389 42.000 1.00 20.34 53 ALA B O 1
ATOM 1476 N N . ILE B 1 54 ? 19.065 -14.591 43.372 1.00 15.11 54 ILE B N 1
ATOM 1477 C CA . ILE B 1 54 ? 19.703 -13.340 42.978 1.00 15.18 54 ILE B CA 1
ATOM 1478 C C . ILE B 1 54 ? 20.763 -13.622 41.928 1.00 15.42 54 ILE B C 1
ATOM 1479 O O . ILE B 1 54 ? 21.531 -14.584 42.049 1.00 18.02 54 ILE B O 1
ATOM 1484 N N . GLY B 1 55 ? 20.813 -12.779 40.901 1.00 15.03 55 GLY B N 1
ATOM 1485 C CA . GLY B 1 55 ? 21.870 -12.860 39.918 1.00 14.35 55 GLY B CA 1
ATOM 1486 C C . GLY B 1 55 ? 21.558 -13.834 38.795 1.00 19.14 55 GLY B C 1
ATOM 1487 O O . GLY B 1 55 ? 20.411 -14.219 38.627 1.00 20.40 55 GLY B O 1
ATOM 1488 N N . PRO B 1 56 ? 22.575 -14.228 38.021 1.00 16.17 56 PRO B N 1
ATOM 1489 C CA . PRO B 1 56 ? 23.988 -13.874 38.211 1.00 13.52 56 PRO B CA 1
ATOM 1490 C C . PRO B 1 56 ? 24.311 -12.411 37.949 1.00 16.03 56 PRO B C 1
ATOM 1491 O O . PRO B 1 56 ? 23.764 -11.781 37.034 1.00 18.66 56 PRO B O 1
ATOM 1495 N N . TRP B 1 57 ? 25.171 -11.873 38.803 1.00 14.26 57 TRP B N 1
ATOM 1496 C CA . TRP B 1 57 ? 25.832 -10.600 38.550 1.00 14.29 57 TRP B CA 1
ATOM 1497 C C . TRP B 1 57 ? 27.130 -10.910 37.826 1.00 15.90 57 TRP B C 1
ATOM 1498 O O . TRP B 1 57 ? 27.820 -11.867 38.172 1.00 15.24 57 TRP B O 1
ATOM 1509 N N . GLY B 1 58 ? 27.443 -10.133 36.799 1.00 13.60 58 GLY B N 1
ATOM 1510 C CA . GLY B 1 58 ? 28.592 -10.422 35.971 1.00 14.26 58 GLY B CA 1
ATOM 1511 C C . GLY B 1 58 ? 28.232 -11.313 34.795 1.00 16.74 58 GLY B C 1
ATOM 1512 O O . GLY B 1 58 ? 27.138 -11.877 34.704 1.00 19.18 58 GLY B O 1
ATOM 1513 N N . GLY B 1 59 ? 29.189 -11.442 33.878 1.00 16.78 59 GLY B N 1
ATOM 1514 C CA . GLY B 1 59 ? 28.981 -12.153 32.631 1.00 18.93 59 GLY B CA 1
ATOM 1515 C C . GLY B 1 59 ? 29.204 -13.647 32.692 1.00 17.72 59 GLY B C 1
ATOM 1516 O O . GLY B 1 59 ? 28.826 -14.371 31.762 1.00 19.70 59 GLY B O 1
ATOM 1517 N N . GLY B 1 60 ? 29.815 -14.133 33.767 1.00 16.70 60 GLY B N 1
ATOM 1518 C CA . GLY B 1 60 ? 29.967 -15.563 33.932 1.00 17.91 60 GLY B CA 1
ATOM 1519 C C . GLY B 1 60 ? 30.944 -16.183 32.948 1.00 21.29 60 GLY B C 1
ATOM 1520 O O . GLY B 1 60 ? 31.917 -15.560 32.502 1.00 19.41 60 GLY B O 1
ATOM 1521 N N . GLU B 1 61 ? 30.668 -17.449 32.617 1.00 20.53 61 GLU B N 1
ATOM 1522 C CA . GLU B 1 61 ? 31.568 -18.342 31.893 1.00 23.14 61 GLU B CA 1
ATOM 1523 C C . GLU B 1 61 ? 32.787 -18.644 32.760 1.00 21.88 61 GLU B C 1
ATOM 1524 O O . GLU B 1 61 ? 32.945 -18.058 33.832 1.00 19.20 61 GLU B O 1
ATOM 1530 N N . GLY B 1 62 ? 33.621 -19.589 32.350 1.00 21.98 62 GLY B N 1
ATOM 1531 C CA . GLY B 1 62 ? 34.653 -20.097 33.233 1.00 22.88 62 GLY B CA 1
ATOM 1532 C C . GLY B 1 62 ? 34.190 -21.308 34.027 1.00 22.57 62 GLY B C 1
ATOM 1533 O O . GLY B 1 62 ? 33.258 -22.027 33.653 1.00 23.10 62 GLY B O 1
ATOM 1534 N N . THR B 1 63 ? 34.871 -21.530 35.151 1.00 17.59 63 THR B N 1
ATOM 1535 C CA . THR B 1 63 ? 34.641 -22.686 36.008 1.00 16.15 63 THR B CA 1
ATOM 1536 C C . THR B 1 63 ? 33.675 -22.327 37.128 1.00 19.36 63 THR B C 1
ATOM 1537 O O . THR B 1 63 ? 33.785 -21.253 37.726 1.00 17.15 63 THR B O 1
ATOM 1541 N N . SER B 1 64 ? 32.746 -23.241 37.427 1.00 15.79 64 SER B N 1
ATOM 1542 C CA . SER B 1 64 ? 31.762 -22.991 38.474 1.00 16.92 64 SER B CA 1
ATOM 1543 C C . SER B 1 64 ? 32.220 -23.541 39.820 1.00 18.60 64 SER B C 1
ATOM 1544 O O . SER B 1 64 ? 32.911 -24.562 39.903 1.00 19.66 64 SER B O 1
ATOM 1547 N N . THR B 1 65 ? 31.817 -22.833 40.879 1.00 15.08 65 THR B N 1
ATOM 1548 C CA . THR B 1 65 ? 31.990 -23.230 42.270 1.00 16.68 65 THR B CA 1
ATOM 1549 C C . THR B 1 65 ? 30.624 -23.100 42.928 1.00 17.49 65 THR B C 1
ATOM 1550 O O . THR B 1 65 ? 30.069 -21.996 42.988 1.00 17.54 65 THR B O 1
ATOM 1554 N N . GLU B 1 66 ? 30.067 -24.222 43.384 1.00 15.62 66 GLU B N 1
ATOM 1555 C CA . GLU B 1 66 ? 28.707 -24.275 43.910 1.00 15.46 66 GLU B CA 1
ATOM 1556 C C . GLU B 1 66 ? 28.745 -24.540 45.410 1.00 17.88 66 GLU B C 1
ATOM 1557 O O . GLU B 1 66 ? 29.202 -25.600 45.848 1.00 19.02 66 GLU B O 1
ATOM 1563 N N . ILE B 1 67 ? 28.250 -23.587 46.190 1.00 14.31 67 ILE B N 1
ATOM 1564 C CA . ILE B 1 67 ? 28.273 -23.662 47.647 1.00 16.85 67 ILE B CA 1
ATOM 1565 C C . ILE B 1 67 ? 26.837 -23.789 48.125 1.00 18.25 67 ILE B C 1
ATOM 1566 O O . ILE B 1 67 ? 26.012 -22.911 47.854 1.00 19.37 67 ILE B O 1
ATOM 1571 N N . LYS B 1 68 ? 26.536 -24.879 48.825 1.00 16.53 68 LYS B N 1
ATOM 1572 C CA . LYS B 1 68 ? 25.206 -25.134 49.360 1.00 19.11 68 LYS B CA 1
ATOM 1573 C C . LYS B 1 68 ? 25.244 -25.101 50.879 1.00 16.20 68 LYS B C 1
ATOM 1574 O O . LYS B 1 68 ? 26.158 -25.659 51.499 1.00 15.04 68 LYS B O 1
ATOM 1580 N N . LEU B 1 69 ? 24.239 -24.451 51.470 1.00 14.27 69 LEU B N 1
ATOM 1581 C CA . LEU B 1 69 ? 24.237 -24.097 52.879 1.00 13.66 69 LEU B CA 1
ATOM 1582 C C . LEU B 1 69 ? 22.862 -24.371 53.471 1.00 14.99 69 LEU B C 1
ATOM 1583 O O . LEU B 1 69 ? 21.918 -24.714 52.763 1.00 17.21 69 LEU B O 1
ATOM 1588 N N . GLY B 1 70 ? 22.739 -24.194 54.783 1.00 16.41 70 GLY B N 1
ATOM 1589 C CA . GLY B 1 70 ? 21.432 -24.364 55.387 1.00 17.66 70 GLY B CA 1
ATOM 1590 C C . GLY B 1 70 ? 21.351 -23.944 56.839 1.00 18.43 70 GLY B C 1
ATOM 1591 O O . GLY B 1 70 ? 22.120 -23.090 57.288 1.00 19.76 70 GLY B O 1
ATOM 1592 N N . SER B 1 71 ? 20.431 -24.568 57.586 1.00 22.37 71 SER B N 1
ATOM 1593 C CA . SER B 1 71 ? 20.206 -24.175 58.972 1.00 24.95 71 SER B CA 1
ATOM 1594 C C . SER B 1 71 ? 21.421 -24.446 59.849 1.00 27.68 71 SER B C 1
ATOM 1595 O O . SER B 1 71 ? 21.708 -23.669 60.767 1.00 25.97 71 SER B O 1
ATOM 1598 N N . SER B 1 72 ? 22.150 -25.534 59.598 1.00 18.47 72 SER B N 1
ATOM 1599 C CA . SER B 1 72 ? 23.329 -25.780 60.414 1.00 22.23 72 SER B CA 1
ATOM 1600 C C . SER B 1 72 ? 24.626 -25.322 59.760 1.00 24.25 72 SER B C 1
ATOM 1601 O O . SER B 1 72 ? 25.554 -24.932 60.474 1.00 25.68 72 SER B O 1
ATOM 1604 N N . GLU B 1 73 ? 24.722 -25.318 58.432 1.00 16.37 73 GLU B N 1
ATOM 1605 C CA . GLU B 1 73 ? 25.977 -24.981 57.773 1.00 14.45 73 GLU B CA 1
ATOM 1606 C C . GLU B 1 73 ? 25.888 -23.559 57.252 1.00 17.17 73 GLU B C 1
ATOM 1607 O O . GLU B 1 73 ? 25.086 -23.274 56.360 1.00 16.86 73 GLU B O 1
ATOM 1613 N N . HIS B 1 74 ? 26.699 -22.652 57.792 1.00 14.41 74 HIS B N 1
ATOM 1614 C CA . HIS B 1 74 ? 26.724 -21.361 57.125 1.00 16.75 74 HIS B CA 1
ATOM 1615 C C . HIS B 1 74 ? 28.131 -20.798 57.043 1.00 14.76 74 HIS B C 1
ATOM 1616 O O . HIS B 1 74 ? 29.098 -21.359 57.565 1.00 14.23 74 HIS B O 1
ATOM 1623 N N . ILE B 1 75 ? 28.229 -19.698 56.305 1.00 13.90 75 ILE B N 1
ATOM 1624 C CA . ILE B 1 75 ? 29.516 -19.116 55.954 1.00 14.53 75 ILE B CA 1
ATOM 1625 C C . ILE B 1 75 ? 30.050 -18.373 57.166 1.00 13.32 75 ILE B C 1
ATOM 1626 O O . ILE B 1 75 ? 29.413 -17.435 57.655 1.00 15.48 75 ILE B O 1
ATOM 1631 N N . LYS B 1 76 ? 31.220 -18.795 57.653 1.00 12.20 76 LYS B N 1
ATOM 1632 C CA . LYS B 1 76 ? 31.856 -18.173 58.801 1.00 12.82 76 LYS B CA 1
ATOM 1633 C C . LYS B 1 76 ? 33.050 -17.310 58.432 1.00 15.83 76 LYS B C 1
ATOM 1634 O O . LYS B 1 76 ? 33.400 -16.412 59.201 1.00 16.98 76 LYS B O 1
ATOM 1640 N N . GLU B 1 77 ? 33.672 -17.551 57.280 1.00 13.76 77 GLU B N 1
ATOM 1641 C CA . GLU B 1 77 ? 34.814 -16.760 56.847 1.00 14.20 77 GLU B CA 1
ATOM 1642 C C . GLU B 1 77 ? 34.701 -16.523 55.354 1.00 13.38 77 GLU B C 1
ATOM 1643 O O . GLU B 1 77 ? 34.426 -17.452 54.597 1.00 13.69 77 GLU B O 1
ATOM 1649 N N . ILE B 1 78 ? 34.931 -15.292 54.922 1.00 13.61 78 ILE B N 1
ATOM 1650 C CA . ILE B 1 78 ? 35.076 -15.003 53.503 1.00 14.06 78 ILE B CA 1
ATOM 1651 C C . ILE B 1 78 ? 36.285 -14.100 53.357 1.00 14.65 78 ILE B C 1
ATOM 1652 O O . ILE B 1 78 ? 36.498 -13.200 54.178 1.00 14.37 78 ILE B O 1
ATOM 1657 N N . SER B 1 79 ? 37.105 -14.376 52.349 1.00 14.79 79 SER B N 1
ATOM 1658 C CA . SER B 1 79 ? 38.296 -13.584 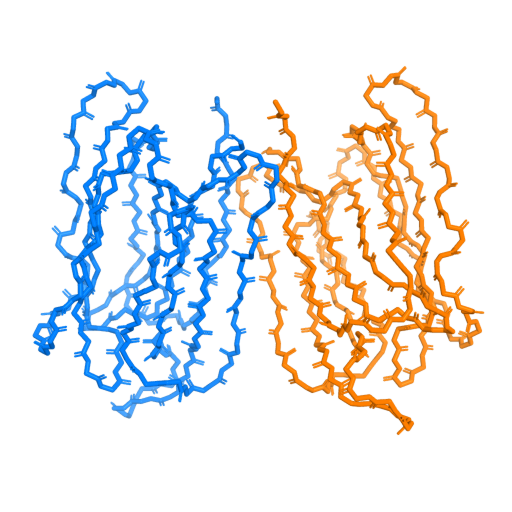52.094 1.00 13.90 79 SER B CA 1
ATOM 1659 C C . SER B 1 79 ? 38.520 -13.550 50.591 1.00 16.58 79 SER B C 1
ATOM 1660 O O . SER B 1 79 ? 37.860 -14.262 49.828 1.00 15.29 79 SER B O 1
ATOM 1663 N N . GLY B 1 80 ? 39.448 -12.709 50.162 1.00 12.04 80 GLY B N 1
ATOM 1664 C CA . GLY B 1 80 ? 39.743 -12.648 48.743 1.00 13.02 80 GLY B CA 1
ATOM 1665 C C . GLY B 1 80 ? 40.844 -11.662 48.435 1.00 15.86 80 GLY B C 1
ATOM 1666 O O . GLY B 1 80 ? 41.518 -11.142 49.330 1.00 16.78 80 GLY B O 1
ATOM 1667 N N . THR B 1 81 ? 41.032 -11.433 47.132 1.00 13.86 81 THR B N 1
ATOM 1668 C CA . THR B 1 81 ? 41.917 -10.392 46.631 1.00 13.55 81 THR B CA 1
ATOM 1669 C C . THR B 1 81 ? 41.209 -9.609 45.539 1.00 15.34 81 THR B C 1
ATOM 1670 O O . THR B 1 81 ? 40.313 -10.119 44.862 1.00 17.10 81 THR B O 1
ATOM 1674 N N . HIS B 1 82 ? 41.622 -8.360 45.365 1.00 14.62 82 HIS B N 1
ATOM 1675 C CA . HIS B 1 82 ? 41.159 -7.581 44.231 1.00 15.51 82 HIS B CA 1
ATOM 1676 C C . HIS B 1 82 ? 42.324 -6.775 43.682 1.00 16.29 82 HIS B C 1
ATOM 1677 O O . HIS B 1 82 ? 43.230 -6.372 44.417 1.00 18.04 82 HIS B O 1
ATOM 1684 N N . GLY B 1 83 ? 42.293 -6.552 42.379 1.00 17.04 83 GLY B N 1
ATOM 1685 C CA . GLY B 1 83 ? 43.344 -5.813 41.731 1.00 18.77 83 GLY B CA 1
ATOM 1686 C C . GLY B 1 83 ? 43.277 -5.988 40.231 1.00 18.96 83 GLY B C 1
ATOM 1687 O O . GLY B 1 83 ? 42.268 -6.430 39.675 1.00 19.62 83 GLY B O 1
ATOM 1688 N N . PRO B 1 84 ? 44.359 -5.635 39.545 1.00 20.55 84 PRO B N 1
ATOM 1689 C CA . PRO B 1 84 ? 44.356 -5.712 38.080 1.00 19.59 84 PRO B CA 1
ATOM 1690 C C . PRO B 1 84 ? 44.309 -7.142 37.581 1.00 22.19 84 PRO B C 1
ATOM 1691 O O . PRO B 1 84 ? 44.922 -8.046 38.155 1.00 26.96 84 PRO B O 1
ATOM 1695 N N . VAL B 1 85 ? 43.565 -7.333 36.494 1.00 17.02 85 VAL B N 1
ATOM 1696 C CA . VAL B 1 85 ? 43.524 -8.605 35.794 1.00 21.42 85 VAL B CA 1
ATOM 1697 C C . VAL B 1 85 ? 43.058 -8.308 34.379 1.00 23.46 85 VAL B C 1
ATOM 1698 O O . VAL B 1 85 ? 42.319 -7.345 34.144 1.00 23.91 85 VAL B O 1
ATOM 1702 N N . TYR B 1 86 ? 43.510 -9.123 33.432 1.00 24.33 86 TYR B N 1
ATOM 1703 C CA . TYR B 1 86 ? 43.154 -8.952 32.019 1.00 26.02 86 TYR B CA 1
ATOM 1704 C C . TYR B 1 86 ? 43.603 -7.542 31.639 1.00 21.85 86 TYR B C 1
ATOM 1705 O O . TYR B 1 86 ? 44.763 -7.194 31.911 1.00 27.02 86 TYR B O 1
ATOM 1714 N N . ASP B 1 87 ? 42.754 -6.705 31.048 1.00 22.56 87 ASP B N 1
ATOM 1715 C CA . ASP B 1 87 ? 43.117 -5.316 30.776 1.00 25.13 87 ASP B CA 1
ATOM 1716 C C . ASP B 1 87 ? 42.318 -4.352 31.650 1.00 25.50 87 ASP B C 1
ATOM 1717 O O . ASP B 1 87 ? 41.966 -3.245 31.242 1.00 24.95 87 ASP B O 1
ATOM 1722 N N . LEU B 1 88 ? 42.064 -4.758 32.887 1.00 21.72 88 LEU B N 1
ATOM 1723 C CA . LEU B 1 88 ? 41.285 -3.984 33.834 1.00 20.04 88 LEU B CA 1
ATOM 1724 C C . LEU B 1 88 ? 42.132 -3.670 35.061 1.00 17.11 88 LEU B C 1
ATOM 1725 O O . LEU B 1 88 ? 43.092 -4.378 35.371 1.00 21.46 88 LEU B O 1
ATOM 1730 N N . ALA B 1 89 ? 41.749 -2.607 35.773 1.00 20.30 89 ALA B N 1
ATOM 1731 C CA . ALA B 1 89 ? 42.589 -2.071 36.841 1.00 20.36 89 ALA B CA 1
ATOM 1732 C C . ALA B 1 89 ? 42.280 -2.640 38.222 1.00 19.54 89 ALA B C 1
ATOM 1733 O O . ALA B 1 89 ? 43.204 -2.814 39.027 1.00 20.08 89 ALA B O 1
ATOM 1735 N N . ASP B 1 90 ? 41.012 -2.931 38.538 1.00 19.24 90 ASP B N 1
ATOM 1736 C CA . ASP B 1 90 ? 40.670 -3.317 39.910 1.00 18.53 90 ASP B CA 1
ATOM 1737 C C . ASP B 1 90 ? 39.402 -4.172 39.903 1.00 14.80 90 ASP B C 1
ATOM 1738 O O . ASP B 1 90 ? 38.290 -3.640 39.916 1.00 16.07 90 ASP B O 1
ATOM 1743 N N . ILE B 1 91 ? 39.585 -5.496 39.929 1.00 15.46 91 ILE B N 1
ATOM 1744 C CA . ILE B 1 91 ? 38.520 -6.483 39.814 1.00 16.73 91 ILE B CA 1
ATOM 1745 C C . ILE B 1 91 ? 38.686 -7.462 40.966 1.00 13.57 91 ILE B C 1
ATOM 1746 O O . ILE B 1 91 ? 39.799 -7.677 41.445 1.00 15.36 91 ILE B O 1
ATOM 1751 N N . VAL B 1 92 ? 37.588 -8.071 41.408 1.00 14.81 92 VAL B N 1
ATOM 1752 C CA . VAL B 1 92 ? 37.722 -9.149 42.385 1.00 14.52 92 VAL B CA 1
ATOM 1753 C C . VAL B 1 92 ? 38.361 -10.345 41.681 1.00 13.30 92 VAL B C 1
ATOM 1754 O O . VAL B 1 92 ? 37.785 -10.909 40.747 1.00 15.62 92 VAL B O 1
ATOM 1758 N N . THR B 1 93 ? 39.573 -10.705 42.100 1.00 11.44 93 THR B N 1
ATOM 1759 C CA . THR B 1 93 ? 40.339 -11.736 41.417 1.00 15.17 93 THR B CA 1
ATOM 1760 C C . THR B 1 93 ? 40.254 -13.105 42.077 1.00 17.98 93 THR B C 1
ATOM 1761 O O . THR B 1 93 ? 40.529 -14.113 41.411 1.00 17.71 93 THR B O 1
ATOM 1765 N N . TYR B 1 94 ? 39.877 -13.172 43.352 1.00 17.51 94 TYR B N 1
ATOM 1766 C CA . TYR B 1 94 ? 39.913 -14.430 44.079 1.00 16.04 94 TYR B CA 1
ATOM 1767 C C . TYR B 1 94 ? 38.982 -14.329 45.272 1.00 15.24 94 TYR B C 1
ATOM 1768 O O . TYR B 1 94 ? 38.849 -13.262 45.877 1.00 14.04 94 TYR B O 1
ATOM 1777 N N . LEU B 1 95 ? 38.349 -15.459 45.601 1.00 14.27 95 LEU B N 1
ATOM 1778 C CA . LEU B 1 95 ? 37.481 -15.572 46.763 1.00 13.60 95 LEU B CA 1
ATOM 1779 C C . LEU B 1 95 ? 37.716 -16.914 47.432 1.00 14.16 95 LEU B C 1
ATOM 1780 O O . LEU B 1 95 ? 37.855 -17.942 46.759 1.00 14.04 95 LEU B O 1
ATOM 1785 N N . LYS B 1 96 ? 37.756 -16.890 48.762 1.00 14.27 96 LYS B N 1
ATOM 1786 C CA . LYS B 1 96 ? 37.796 -18.095 49.572 1.00 13.77 96 LYS B CA 1
ATOM 1787 C C . LYS B 1 96 ? 36.688 -18.022 50.615 1.00 15.86 96 LYS B C 1
ATOM 1788 O O . LYS B 1 96 ? 36.598 -17.039 51.361 1.00 15.22 96 LYS B O 1
ATOM 1794 N N . ILE B 1 97 ? 35.853 -19.060 50.665 1.00 13.69 97 ILE B N 1
ATOM 1795 C CA . ILE B 1 97 ? 34.722 -19.138 51.588 1.00 14.66 97 ILE B CA 1
ATOM 1796 C C . ILE B 1 97 ? 34.873 -20.387 52.444 1.00 13.98 97 ILE B C 1
ATOM 1797 O O . ILE B 1 97 ? 35.093 -21.477 51.909 1.00 14.07 97 ILE B O 1
ATOM 1802 N N . VAL B 1 98 ? 34.748 -20.229 53.767 1.00 12.99 98 VAL B N 1
ATOM 1803 C CA . VAL B 1 98 ? 34.838 -21.334 54.719 1.00 13.30 98 VAL B CA 1
ATOM 1804 C C . VAL B 1 98 ? 33.545 -21.387 55.522 1.00 10.10 98 VAL B C 1
ATOM 1805 O O . VAL B 1 98 ? 33.117 -20.375 56.088 1.00 12.83 98 VAL B O 1
ATOM 1809 N N . THR B 1 99 ? 32.933 -22.566 55.588 1.00 14.28 99 THR B N 1
ATOM 1810 C CA . THR B 1 99 ? 31.689 -22.742 56.323 1.00 13.70 99 THR B CA 1
ATOM 1811 C C . THR B 1 99 ? 31.939 -23.301 57.724 1.00 14.59 99 THR B C 1
ATOM 1812 O O . THR B 1 99 ? 33.045 -23.724 58.081 1.00 14.32 99 THR B O 1
ATOM 1816 N N . SER B 1 100 ? 30.865 -23.303 58.519 1.00 13.88 100 SER B N 1
ATOM 1817 C CA . SER B 1 100 ? 30.924 -23.843 59.873 1.00 14.63 100 SER B CA 1
ATOM 1818 C C . SER B 1 100 ? 31.218 -25.336 59.883 1.00 18.02 100 SER B C 1
ATOM 1819 O O . SER B 1 100 ? 31.626 -25.871 60.924 1.00 16.55 100 SER B O 1
ATOM 1822 N N . ALA B 1 101 ? 30.994 -26.021 58.762 1.00 14.16 101 ALA B N 1
ATOM 1823 C CA . ALA B 1 101 ? 31.342 -27.431 58.616 1.00 16.59 101 ALA B CA 1
ATOM 1824 C C . ALA B 1 101 ? 32.784 -27.648 58.178 1.00 15.93 101 ALA B C 1
ATOM 1825 O O . ALA B 1 101 ? 33.160 -28.788 57.879 1.00 17.82 101 ALA B O 1
ATOM 1827 N N . ASN B 1 102 ? 33.593 -26.588 58.125 1.00 15.60 102 ASN B N 1
ATOM 1828 C CA . ASN B 1 102 ? 34.964 -26.678 57.633 1.00 16.43 102 ASN B CA 1
ATOM 1829 C C . ASN B 1 102 ? 34.992 -27.165 56.186 1.00 18.78 102 ASN B C 1
ATOM 1830 O O . ASN B 1 102 ? 35.888 -27.906 55.773 1.00 21.69 102 ASN B O 1
ATOM 1835 N N . ASN B 1 103 ? 33.993 -26.771 55.403 1.00 15.30 103 ASN B N 1
ATOM 1836 C CA . ASN B 1 103 ? 34.078 -26.899 53.956 1.00 17.77 103 ASN B CA 1
ATOM 1837 C C . ASN B 1 103 ? 34.641 -25.607 53.387 1.00 16.65 103 ASN B C 1
ATOM 1838 O O . ASN B 1 103 ? 34.138 -24.516 53.682 1.00 15.78 103 ASN B O 1
ATOM 1843 N N . THR B 1 104 ? 35.690 -25.735 52.577 1.00 17.86 104 THR B N 1
ATOM 1844 C CA . THR B 1 104 ? 36.372 -24.592 51.984 1.00 14.55 104 THR B CA 1
ATOM 1845 C C . THR B 1 104 ? 36.159 -24.574 50.481 1.00 17.09 104 THR B C 1
ATOM 1846 O O . THR B 1 104 ? 36.309 -25.605 49.812 1.00 17.36 104 THR B O 1
ATOM 1850 N N . TYR B 1 105 ? 35.848 -23.395 49.952 1.00 14.14 105 TYR B N 1
ATOM 1851 C CA . TYR B 1 105 ? 35.617 -23.208 48.530 1.00 14.51 105 TYR B CA 1
ATOM 1852 C C . TYR B 1 105 ? 36.455 -22.041 48.044 1.00 14.93 105 TYR B C 1
ATOM 1853 O O . TYR B 1 105 ? 36.500 -20.992 48.694 1.00 17.20 105 TYR B O 1
ATOM 1862 N N . GLU B 1 106 ? 37.110 -22.222 46.901 1.00 16.90 106 GLU B N 1
ATOM 1863 C CA . GLU B 1 106 ? 37.974 -21.202 46.329 1.00 17.19 106 GLU B CA 1
ATOM 1864 C C . GLU B 1 106 ? 37.624 -20.987 44.866 1.00 18.33 106 GLU B C 1
ATOM 1865 O O . GLU B 1 106 ? 37.256 -21.926 44.155 1.00 21.24 106 GLU B O 1
ATOM 1871 N N . ALA B 1 107 ? 37.754 -19.740 44.421 1.00 16.16 107 ALA B N 1
ATOM 1872 C CA . ALA B 1 107 ? 37.479 -19.368 43.039 1.00 15.86 107 ALA B CA 1
ATOM 1873 C C . ALA B 1 107 ? 38.443 -18.260 42.640 1.00 15.39 107 ALA B C 1
ATOM 1874 O O . ALA B 1 107 ? 38.752 -17.384 43.448 1.00 15.67 107 ALA B O 1
ATOM 1876 N N . GLY B 1 108 ? 38.928 -18.314 41.406 1.00 16.78 108 GLY B N 1
ATOM 1877 C CA . GLY B 1 108 ? 39.856 -17.308 40.924 1.00 14.25 108 GLY B CA 1
ATOM 1878 C C . GLY B 1 108 ? 41.299 -17.624 41.263 1.00 17.25 108 GLY B C 1
ATOM 1879 O O . GLY B 1 108 ? 41.670 -18.751 41.605 1.00 20.83 108 GLY B O 1
ATOM 1880 N N . VAL B 1 109 ? 42.134 -16.589 41.155 1.00 16.74 109 VAL B N 1
ATOM 1881 C CA . VAL B 1 109 ? 43.571 -16.699 41.358 1.00 17.64 109 VAL B CA 1
ATOM 1882 C C . VAL B 1 109 ? 44.006 -15.533 42.237 1.00 18.63 109 VAL B C 1
ATOM 1883 O O . VAL B 1 109 ? 43.839 -14.374 41.845 1.00 18.78 109 VAL B O 1
ATOM 1887 N N . PRO B 1 110 ? 44.568 -15.783 43.421 1.00 18.46 110 PRO B N 1
ATOM 1888 C CA . PRO B 1 110 ? 44.998 -14.686 44.297 1.00 20.53 110 PRO B CA 1
ATOM 1889 C C . PRO B 1 110 ? 45.935 -13.719 43.587 1.00 22.57 110 PRO B C 1
ATOM 1890 O O . PRO B 1 110 ? 46.938 -14.116 42.980 1.00 21.72 110 PRO B O 1
ATOM 1894 N N . ASN B 1 111 ? 45.593 -12.436 43.671 1.00 20.46 111 ASN B N 1
ATOM 1895 C CA . ASN B 1 111 ? 46.241 -11.398 42.884 1.00 22.18 111 ASN B CA 1
ATOM 1896 C C . ASN B 1 111 ? 45.752 -10.025 43.322 1.00 22.93 111 ASN B C 1
A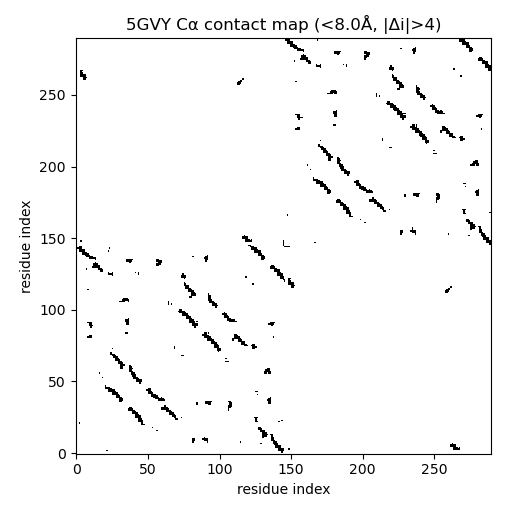TOM 1897 O O . ASN B 1 111 ? 44.599 -9.665 43.056 1.00 20.68 111 ASN B O 1
ATOM 1902 N N . GLY B 1 112 ? 46.600 -9.269 44.025 1.00 23.53 112 GLY B N 1
ATOM 1903 C CA . GLY B 1 112 ? 46.295 -7.900 44.398 1.00 19.38 112 GLY B CA 1
ATOM 1904 C C . GLY B 1 112 ? 46.197 -7.728 4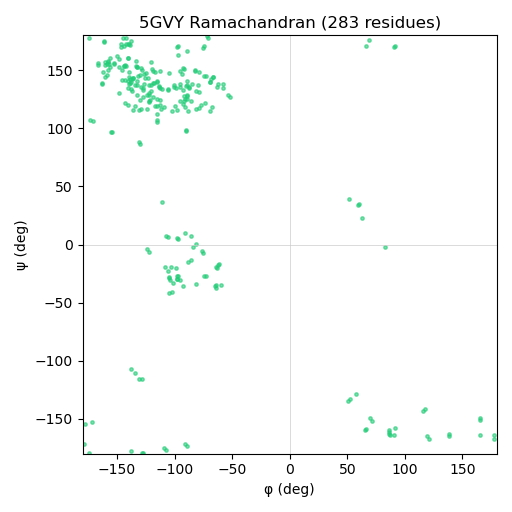5.910 1.00 20.11 112 GLY B C 1
ATOM 1905 O O . GLY B 1 112 ? 46.958 -8.330 46.678 1.00 22.31 112 GLY B O 1
ATOM 1906 N N . LYS B 1 113 ? 45.267 -6.878 46.330 1.00 17.12 113 LYS B N 1
ATOM 1907 C CA . LYS B 1 113 ? 45.104 -6.531 47.735 1.00 18.47 113 LYS B CA 1
ATOM 1908 C C . LYS B 1 113 ? 44.226 -7.552 48.446 1.00 15.18 113 LYS B C 1
ATOM 1909 O O . LYS B 1 113 ? 43.184 -7.965 47.930 1.00 16.15 113 LYS B O 1
ATOM 1915 N N . GLU B 1 114 ? 44.626 -7.915 49.656 1.00 17.70 114 GLU B N 1
ATOM 1916 C CA . GLU B 1 114 ? 43.887 -8.890 50.444 1.00 16.12 114 GLU B CA 1
ATOM 1917 C C . GLU B 1 114 ? 42.717 -8.222 51.163 1.00 18.78 114 GLU B C 1
ATOM 1918 O O . GLU B 1 114 ? 42.761 -7.036 51.502 1.00 16.72 114 GLU B O 1
ATOM 1924 N N . PHE B 1 115 ? 41.646 -8.993 51.362 1.00 14.85 115 PHE B N 1
ATOM 1925 C CA . PHE B 1 115 ? 40.595 -8.643 52.309 1.00 13.70 115 PHE B CA 1
ATOM 1926 C C . PHE B 1 115 ? 40.101 -9.927 52.955 1.00 14.75 115 PHE B C 1
ATOM 1927 O O . PHE B 1 115 ? 40.216 -11.005 52.367 1.00 14.60 115 PHE B O 1
ATOM 1935 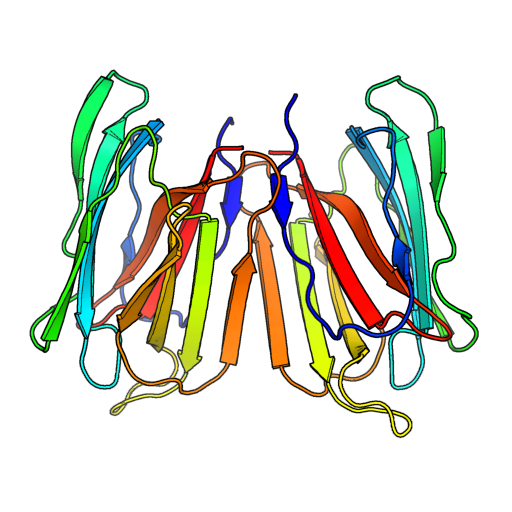N N . SER B 1 116 ? 39.572 -9.809 54.175 1.00 13.89 116 SER B N 1
ATOM 1936 C CA . SER B 1 116 ? 39.148 -11.007 54.895 1.00 13.39 116 SER B CA 1
ATOM 1937 C C . SER B 1 116 ? 38.211 -10.653 56.040 1.00 15.61 116 SER B C 1
ATOM 1938 O O . SER B 1 116 ? 38.426 -9.670 56.755 1.00 15.97 116 SER B O 1
ATOM 1941 N N . ILE B 1 117 ? 37.178 -11.472 56.208 1.00 13.97 117 ILE B N 1
ATOM 1942 C CA . ILE B 1 117 ? 36.166 -11.280 57.244 1.00 13.81 117 ILE B CA 1
ATOM 1943 C C . ILE B 1 117 ? 35.989 -12.601 57.981 1.00 13.63 117 ILE B C 1
ATOM 1944 O O . ILE B 1 117 ? 35.118 -13.400 57.612 1.00 15.52 117 ILE B O 1
ATOM 1949 N N . PRO B 1 118 ? 36.795 -12.879 58.994 1.00 13.03 118 PRO B N 1
ATOM 1950 C CA . PRO B 1 118 ? 36.595 -14.091 59.797 1.00 13.98 118 PRO B CA 1
ATOM 1951 C C . PRO B 1 118 ? 35.647 -13.811 60.945 1.00 13.77 118 PRO B C 1
ATOM 1952 O O . PRO B 1 118 ? 35.965 -13.001 61.825 1.00 14.82 118 PRO B O 1
ATOM 1956 N N . LEU B 1 119 ? 34.482 -14.447 60.944 1.00 12.02 119 LEU B N 1
ATOM 1957 C CA . LEU B 1 119 ? 33.432 -14.142 61.904 1.00 13.15 119 LEU B CA 1
ATOM 1958 C C . LEU B 1 119 ? 33.490 -15.089 63.092 1.00 15.71 119 LEU B C 1
ATOM 1959 O O . LEU B 1 119 ? 33.643 -16.305 62.932 1.00 16.48 119 LEU B O 1
ATOM 1964 N N . GLN B 1 120 ? 33.359 -14.526 64.285 1.00 14.02 120 GLN B N 1
ATOM 1965 C CA . GLN B 1 120 ? 33.303 -15.299 65.514 1.00 13.41 120 GLN B CA 1
ATOM 1966 C C . GLN B 1 120 ? 31.882 -15.287 66.080 1.00 16.21 120 GLN B C 1
ATOM 1967 O O . GLN B 1 120 ? 30.947 -14.756 65.473 1.00 15.79 120 GLN B O 1
ATOM 1973 N N . ASP B 1 121 ? 31.722 -15.905 67.254 1.00 14.97 121 ASP B N 1
ATOM 1974 C CA . ASP B 1 121 ? 30.434 -15.986 67.957 1.00 14.95 121 ASP B CA 1
ATOM 1975 C C . ASP B 1 121 ? 29.392 -16.525 66.975 1.00 17.85 121 ASP B C 1
ATOM 1976 O O . ASP B 1 121 ? 29.673 -17.508 66.278 1.00 16.85 121 ASP B O 1
ATOM 1981 N N . SER B 1 122 ? 28.209 -15.919 66.870 1.00 14.02 122 SER B N 1
ATOM 1982 C CA . SER B 1 122 ? 27.145 -16.443 66.022 1.00 15.44 122 SER B CA 1
ATOM 1983 C C . SER B 1 122 ? 27.086 -15.780 64.651 1.00 14.03 122 SER B C 1
ATOM 1984 O O . SER B 1 122 ? 26.190 -16.099 63.864 1.00 16.11 122 SER B O 1
ATOM 1987 N N . GLY B 1 123 ? 28.028 -14.896 64.333 1.00 15.06 123 GLY B N 1
ATOM 1988 C CA . GLY B 1 123 ? 27.964 -14.178 63.071 1.00 12.75 123 GLY B CA 1
ATOM 1989 C C . GLY B 1 123 ? 28.160 -15.086 61.866 1.00 14.02 123 GLY B C 1
ATOM 1990 O O . GLY B 1 123 ? 28.955 -16.028 61.885 1.00 14.98 123 GLY B O 1
ATOM 1991 N N . HIS B 1 124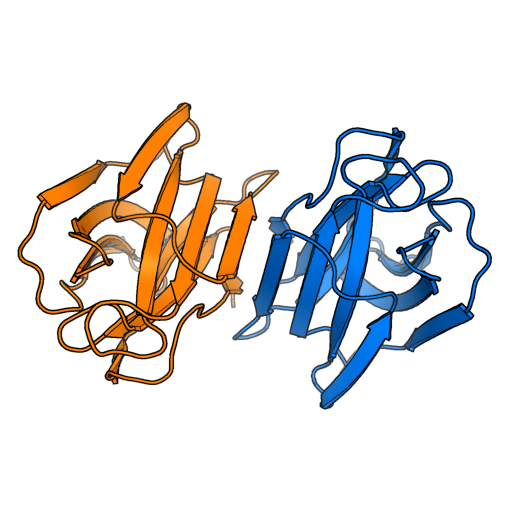 ? 27.439 -14.776 60.789 1.00 12.08 124 HIS B N 1
ATOM 1992 C CA . HIS B 1 124 ? 27.573 -15.531 59.551 1.00 14.35 124 HIS B CA 1
ATOM 1993 C C . HIS B 1 124 ? 27.122 -14.659 58.387 1.00 12.96 124 HIS B C 1
ATOM 1994 O O . HIS B 1 124 ? 26.336 -13.723 58.555 1.00 13.92 124 HIS B O 1
ATOM 2001 N N . VAL B 1 125 ? 27.645 -14.971 57.205 1.00 12.27 125 VAL B N 1
ATOM 2002 C CA . VAL B 1 125 ? 27.291 -14.245 55.986 1.00 11.91 125 VAL B CA 1
ATOM 2003 C C . VAL B 1 125 ? 25.966 -14.786 55.464 1.00 14.77 125 VAL B C 1
ATOM 2004 O O . VAL B 1 125 ? 25.785 -16.007 55.356 1.00 16.30 125 VAL B O 1
ATOM 2008 N N . VAL B 1 126 ? 25.041 -13.884 55.127 1.00 14.11 126 VAL B N 1
ATOM 2009 C CA . VAL B 1 126 ? 23.729 -14.261 54.617 1.00 15.18 126 VAL B CA 1
ATOM 2010 C C . VAL B 1 126 ? 23.410 -13.645 53.263 1.00 13.66 126 VAL B C 1
ATOM 2011 O O . VAL B 1 126 ? 22.361 -13.957 52.696 1.00 13.67 126 VAL B O 1
ATOM 2015 N N . GLY B 1 127 ? 24.268 -12.786 52.720 1.00 15.23 127 GLY B N 1
ATOM 2016 C CA . GLY B 1 127 ? 23.946 -12.169 51.442 1.00 15.61 127 GLY B CA 1
ATOM 2017 C C . GLY B 1 127 ? 25.109 -11.336 50.957 1.00 13.05 127 GLY B C 1
ATOM 2018 O O . GLY B 1 127 ? 26.137 -11.223 51.628 1.00 13.19 127 GLY B O 1
ATOM 2019 N N . PHE B 1 128 ? 24.933 -10.755 49.764 1.00 13.99 128 PHE B N 1
ATOM 2020 C CA . PHE B 1 128 ? 25.993 -10.018 49.080 1.00 13.42 128 PHE B CA 1
ATOM 2021 C C . PHE B 1 128 ? 25.433 -8.772 48.401 1.00 12.35 128 PHE B C 1
ATOM 2022 O O . PHE B 1 128 ? 24.232 -8.659 48.147 1.00 12.19 128 PHE B O 1
ATOM 2030 N N . PHE B 1 129 ? 26.339 -7.834 48.114 1.00 15.87 129 PHE B N 1
ATOM 2031 C CA . PHE B 1 129 ? 26.112 -6.715 47.203 1.00 14.62 129 PHE B CA 1
ATOM 2032 C C . PHE B 1 129 ? 27.418 -6.505 46.449 1.00 15.09 129 PHE B C 1
ATOM 2033 O O . PHE B 1 129 ? 28.405 -7.203 46.700 1.00 14.34 129 PHE B O 1
ATOM 2041 N N . GLY B 1 130 ? 27.447 -5.559 45.511 1.00 12.80 130 GLY B N 1
ATOM 2042 C CA . GLY B 1 130 ? 28.727 -5.310 44.863 1.00 13.36 130 GLY B CA 1
ATOM 2043 C C . GLY B 1 130 ? 28.584 -4.494 43.599 1.00 16.06 130 GLY B C 1
ATOM 2044 O O . GLY B 1 130 ? 27.675 -3.666 43.476 1.00 16.74 130 GLY B O 1
ATOM 2045 N N . ARG B 1 131 ? 29.517 -4.715 42.675 1.00 14.38 131 ARG B N 1
ATOM 2046 C CA . ARG B 1 131 ? 29.488 -4.085 41.361 1.00 13.82 131 ARG B CA 1
ATOM 2047 C C . ARG B 1 131 ? 29.840 -5.124 40.314 1.00 16.49 131 ARG B C 1
ATOM 2048 O O . ARG B 1 131 ? 30.712 -5.964 40.542 1.00 14.27 131 ARG B O 1
ATOM 2056 N N . SER B 1 132 ? 29.184 -5.053 39.157 1.00 13.46 132 SER B N 1
ATOM 2057 C CA . SER B 1 132 ? 29.497 -6.008 38.109 1.00 14.64 132 SER B CA 1
ATOM 2058 C C . SER B 1 132 ? 29.311 -5.386 36.735 1.00 14.71 132 SER B C 1
ATOM 2059 O O . SER B 1 132 ? 28.485 -4.490 36.545 1.00 16.64 132 SER B O 1
ATOM 2062 N N . GLY B 1 133 ? 30.067 -5.918 35.780 1.00 15.11 133 GLY B N 1
ATOM 2063 C CA . GLY B 1 133 ? 29.875 -5.691 34.361 1.00 15.94 133 GLY B CA 1
ATOM 2064 C C . GLY B 1 133 ? 30.051 -7.013 33.643 1.00 16.97 133 GLY B C 1
ATOM 2065 O O . GLY B 1 133 ? 29.204 -7.898 33.758 1.00 20.29 133 GLY B O 1
ATOM 2066 N N . THR B 1 134 ? 31.165 -7.178 32.932 1.00 15.05 134 THR B N 1
ATOM 2067 C CA . THR B 1 134 ? 31.509 -8.511 32.443 1.00 14.72 134 THR B CA 1
ATOM 2068 C C . THR B 1 134 ? 32.020 -9.394 33.566 1.00 17.30 134 THR B C 1
ATOM 2069 O O . THR B 1 134 ? 31.891 -10.624 33.493 1.00 18.25 134 THR B O 1
ATOM 2073 N N . LEU B 1 135 ? 32.600 -8.787 34.601 1.00 16.64 135 LEU B N 1
ATOM 2074 C CA . LEU B 1 135 ? 33.200 -9.493 35.724 1.00 14.30 135 LEU B CA 1
ATOM 2075 C C . LEU B 1 135 ? 32.634 -8.916 37.014 1.00 16.09 135 LEU B C 1
ATOM 2076 O O . LEU B 1 135 ? 31.797 -8.009 36.995 1.00 15.35 135 LEU B O 1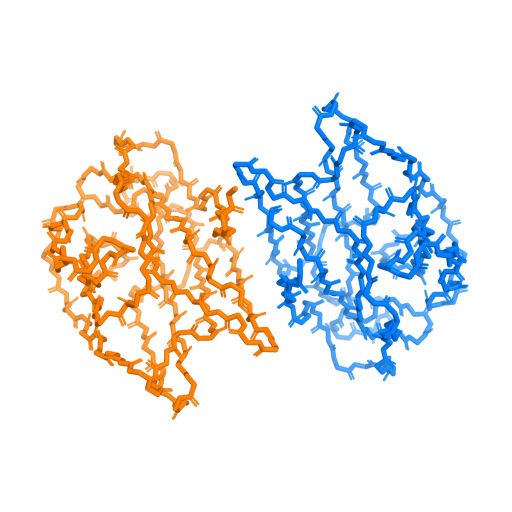
ATOM 2081 N N . ILE B 1 136 ? 33.092 -9.443 38.149 1.00 13.76 136 ILE B N 1
ATOM 2082 C CA . ILE B 1 136 ? 32.718 -8.893 39.449 1.00 14.02 136 ILE B CA 1
ATOM 2083 C C . ILE B 1 136 ? 33.754 -7.827 39.804 1.00 14.58 136 ILE B C 1
ATOM 2084 O O . ILE B 1 136 ? 34.862 -8.135 40.263 1.00 13.78 136 ILE B O 1
ATOM 2089 N N . ASP B 1 137 ? 33.397 -6.562 39.546 1.00 14.00 137 ASP B N 1
ATOM 2090 C CA . ASP B 1 137 ? 34.288 -5.446 39.856 1.00 14.11 137 ASP B CA 1
ATOM 2091 C C . ASP B 1 137 ? 34.530 -5.315 41.350 1.00 14.01 137 ASP B C 1
ATOM 2092 O O . ASP B 1 137 ? 35.640 -4.976 41.776 1.00 14.63 137 ASP B O 1
ATOM 2097 N N . ALA B 1 138 ? 33.510 -5.571 42.161 1.00 15.84 138 ALA B N 1
ATOM 2098 C CA . ALA B 1 138 ? 33.652 -5.401 43.602 1.00 12.21 138 ALA B CA 1
ATOM 2099 C C . ALA B 1 138 ? 32.590 -6.239 44.291 1.00 14.95 138 ALA B C 1
ATOM 2100 O O . ALA B 1 138 ? 31.541 -6.533 43.716 1.00 13.95 138 ALA B O 1
ATOM 2102 N N . ILE B 1 139 ? 32.864 -6.612 45.539 1.00 13.30 139 ILE B N 1
ATOM 2103 C CA . ILE B 1 139 ? 31.967 -7.493 46.274 1.00 12.04 139 ILE B CA 1
ATOM 2104 C C . ILE B 1 139 ? 31.850 -7.016 47.716 1.00 13.85 139 ILE B C 1
ATOM 2105 O O . ILE B 1 139 ? 32.825 -6.541 48.303 1.00 14.02 139 ILE B O 1
ATOM 2110 N N . GLY B 1 140 ? 30.642 -7.135 48.277 1.00 13.69 140 GLY B N 1
ATOM 2111 C CA . GLY B 1 140 ? 30.414 -6.850 49.679 1.00 13.96 140 GLY B CA 1
ATOM 2112 C C . GLY B 1 140 ? 29.477 -7.886 50.269 1.00 14.78 140 GLY B C 1
ATOM 2113 O O . GLY B 1 140 ? 28.905 -8.708 49.549 1.00 14.65 140 GLY B O 1
ATOM 2114 N N . ILE B 1 141 ? 29.325 -7.841 51.594 1.00 12.63 141 ILE B N 1
ATOM 2115 C CA . ILE B 1 141 ? 28.602 -8.891 52.307 1.00 13.91 141 ILE B CA 1
ATOM 2116 C C . ILE B 1 141 ? 27.594 -8.297 53.281 1.00 12.54 141 ILE B C 1
ATOM 2117 O O . ILE B 1 141 ? 27.754 -7.179 53.787 1.00 12.50 141 ILE B O 1
ATOM 2122 N N . TYR B 1 142 ? 26.538 -9.068 53.533 1.00 11.71 142 TYR B N 1
ATOM 2123 C CA . TYR B 1 142 ? 25.605 -8.852 54.632 1.00 12.25 142 TYR B CA 1
ATOM 2124 C C . TYR B 1 142 ? 25.874 -9.905 55.692 1.00 13.12 142 TYR B C 1
ATOM 2125 O O . TYR B 1 142 ? 25.992 -11.091 55.370 1.00 14.21 142 TYR B O 1
ATOM 2134 N N . VAL B 1 143 ? 25.961 -9.477 56.944 1.00 13.34 143 VAL B N 1
ATOM 2135 C CA . VAL B 1 143 ? 26.321 -10.358 58.046 1.00 15.02 143 VAL B CA 1
ATOM 2136 C C . VAL B 1 143 ? 25.176 -10.400 59.043 1.00 14.43 143 VAL B C 1
ATOM 2137 O O . VAL B 1 143 ? 24.710 -9.362 59.519 1.00 14.81 143 VAL B O 1
ATOM 2141 N N . HIS B 1 144 ? 24.737 -11.611 59.363 1.00 12.15 144 HIS B N 1
ATOM 2142 C CA . HIS B 1 144 ? 23.747 -11.831 60.406 1.00 15.43 144 HIS B CA 1
ATOM 2143 C C . HIS B 1 144 ? 24.476 -12.005 61.730 1.00 16.30 144 HIS B C 1
ATOM 2144 O O . HIS B 1 144 ? 25.390 -12.837 61.812 1.00 16.91 144 HIS B O 1
ATOM 2151 N N . PRO B 1 145 ? 24.156 -11.229 62.762 1.00 14.16 145 PRO B N 1
ATOM 2152 C CA . PRO B 1 145 ? 24.856 -11.410 64.035 1.00 13.56 145 PRO B CA 1
ATOM 2153 C C . PRO B 1 145 ? 24.615 -12.795 64.650 1.00 16.83 145 PRO B C 1
ATOM 2154 O O . PRO B 1 145 ? 25.489 -13.179 65.436 1.00 14.82 145 PRO B O 1
#